Protein 5U69 (pdb70)

Foldseek 3Di:
DAFQDKDFDPVQFFWQDKEWALLDDPPDFTKMWIFFQQKIWIWGADPSRDTHTDDMDGDPDSRATWNEKDKFADPPPSQIWMWIFFAQQKIFIARVVVRDGPDIDHDPRGTWQYWDAFQPDRQWIWTWGQVQWIWIARNVQGDTLAIEAAPQGGPGGWAEKEAADRRQKMWTFWFSLKIFIAGQVPPSNVVSVVVSVVDDVVVDPDDRDHYYHHATFAMDNPPDDGTWHEWYDDHQWIWTDFLPQKTWIKHFDDDPDDSVVRGHPGDDMGTQAMDGDDAANDGQAYKDAAQVRQKIWTWHAQFKIKMWGCPDDTRHPIDIDIDHDPPGTGTFRYWYAHNVRQWIWTTGRSRMIIIDGD

Structure (mmCIF, N/CA/C/O backbone):
data_5U69
#
_entry.id   5U69
#
_cell.length_a   58.047
_cell.length_b   85.400
_cell.length_c   91.977
_cell.angle_alpha   90.00
_cell.angle_beta   90.00
_cell.angle_gamma   90.00
#
_symmetry.space_group_name_H-M   'P 21 21 21'
#
loop_
_entity.id
_entity.type
_entity.pdbx_description
1 polymer 'Polycomb protein EED'
2 non-polymer (3R,4S)-1-[(2-methoxyphenyl)methyl]-N,N-dimethyl-4-(1-methylindol-3-yl)pyrrolidin-3-amine
3 water water
#
loop_
_atom_site.group_PDB
_atom_site.id
_atom_site.type_symbol
_atom_site.label_atom_id
_atom_site.label_alt_id
_atom_site.label_comp_id
_atom_site.label_asym_id
_atom_site.label_entity_id
_atom_site.label_seq_id
_atom_site.pdbx_PDB_ins_code
_atom_site.Cartn_x
_atom_site.Cartn_y
_atom_site.Cartn_z
_atom_site.occupancy
_atom_site.B_iso_or_equiv
_atom_site.auth_seq_id
_atom_site.auth_comp_id
_atom_site.auth_asym_id
_atom_site.auth_atom_id
_atom_site.pdbx_PDB_model_num
ATOM 1 N N . PHE A 1 10 ? 12.070 -29.967 28.890 1.00 19.57 82 PHE A N 1
ATOM 2 C CA . PHE A 1 10 ? 11.254 -28.787 29.315 1.00 18.63 82 PHE A CA 1
ATOM 3 C C . PHE A 1 10 ? 11.208 -28.637 30.837 1.00 18.17 82 PHE A C 1
ATOM 4 O O . PHE A 1 10 ? 11.040 -29.621 31.555 1.00 20.27 82 PHE A O 1
ATOM 12 N N . LYS A 1 11 ? 11.332 -27.396 31.308 1.00 16.91 83 LYS A N 1
ATOM 13 C CA . LYS A 1 11 ? 11.193 -27.050 32.726 1.00 17.55 83 LYS A CA 1
ATOM 14 C C . LYS A 1 11 ? 10.212 -25.897 32.862 1.00 14.60 83 LYS A C 1
ATOM 15 O O . LYS A 1 11 ? 10.201 -24.982 32.030 1.00 15.11 83 LYS A O 1
ATOM 21 N N . CYS A 1 12 ? 9.399 -25.934 33.913 1.00 14.75 84 CYS A N 1
ATOM 22 C CA . CYS A 1 12 ? 8.420 -24.879 34.148 1.00 14.92 84 CYS A CA 1
ATOM 23 C C . CYS A 1 12 ? 9.144 -23.693 34.755 1.00 15.33 84 CYS A C 1
ATOM 24 O O . CYS A 1 12 ? 9.745 -23.818 35.826 1.00 17.22 84 CYS A O 1
ATOM 27 N N . VAL A 1 13 ? 9.128 -22.569 34.039 1.00 14.79 85 VAL A N 1
ATOM 28 C CA . VAL A 1 13 ? 9.843 -21.357 34.453 1.00 14.69 85 VAL A CA 1
ATOM 29 C C . VAL A 1 13 ? 8.954 -20.227 34.977 1.00 14.69 85 VAL A C 1
ATOM 30 O O . VAL A 1 13 ? 9.461 -19.319 35.633 1.00 17.37 85 VAL A O 1
ATOM 34 N N . ASN A 1 14 ? 7.653 -20.252 34.693 1.00 13.91 86 ASN A N 1
ATOM 35 C CA . ASN A 1 14 ? 6.746 -19.206 35.181 1.00 14.53 86 ASN A CA 1
ATOM 36 C C . ASN A 1 14 ? 5.292 -19.588 34.962 1.00 13.26 86 ASN A C 1
ATOM 37 O O . ASN A 1 14 ? 4.984 -20.500 34.180 1.00 13.99 86 ASN A O 1
ATOM 42 N N . SER A 1 15 ? 4.413 -18.881 35.661 1.00 14.13 87 SER A N 1
ATOM 43 C CA . SER A 1 15 ? 2.992 -18.956 35.438 1.00 15.03 87 SER A CA 1
ATOM 44 C C . SER A 1 15 ? 2.348 -17.638 35.819 1.00 13.46 87 SER A C 1
ATOM 45 O O . SER A 1 15 ? 2.934 -16.843 36.560 1.00 15.57 87 SER A O 1
ATOM 48 N N . LEU A 1 16 ? 1.134 -17.421 35.342 1.00 13.50 88 LEU A N 1
ATOM 49 C CA . LEU A 1 16 ? 0.321 -16.286 35.807 1.00 15.51 88 LEU A CA 1
ATOM 50 C C . LEU A 1 16 ? -1.146 -16.579 35.594 1.00 14.38 88 LEU A C 1
ATOM 51 O O . LEU A 1 16 ? -1.478 -17.605 35.020 1.00 15.75 88 LEU A O 1
ATOM 56 N N . LYS A 1 17 ? -2.014 -15.691 36.067 1.00 15.88 89 LYS A N 1
ATOM 57 C CA . LYS A 1 17 ? -3.452 -15.849 35.907 1.00 16.40 89 LYS A CA 1
ATOM 58 C C . LYS A 1 17 ? -4.056 -14.552 35.396 1.00 15.07 89 LYS A C 1
ATOM 59 O O . LYS A 1 17 ? -3.699 -13.472 35.881 1.00 19.09 89 LYS A O 1
ATOM 65 N N . GLU A 1 18 ? -4.972 -14.650 34.434 1.00 14.55 90 GLU A N 1
ATOM 66 C CA . GLU A 1 18 ? -5.694 -13.474 33.946 1.00 14.28 90 GLU A CA 1
ATOM 67 C C . GLU A 1 18 ? -6.844 -13.117 34.878 1.00 15.37 90 GLU A C 1
ATOM 68 O O . GLU A 1 18 ? -7.452 -13.986 35.500 1.00 17.67 90 GLU A O 1
ATOM 74 N N . ASP A 1 19 ? -7.128 -11.818 34.949 1.00 15.56 91 ASP A N 1
ATOM 75 C CA . ASP A 1 19 ? -8.018 -11.249 35.971 1.00 17.37 91 ASP A CA 1
ATOM 76 C C . ASP A 1 19 ? -9.499 -11.589 35.825 1.00 17.90 91 ASP A C 1
ATOM 77 O O . ASP A 1 19 ? -10.272 -11.383 36.767 1.00 21.80 91 ASP A O 1
ATOM 82 N N . HIS A 1 20 ? -9.903 -12.075 34.653 1.00 17.49 92 HIS A N 1
ATOM 83 C CA . HIS A 1 20 ? -11.309 -12.459 34.418 1.00 14.56 92 HIS A CA 1
ATOM 84 C C . HIS A 1 20 ? -11.706 -13.782 35.091 1.00 17.51 92 HIS A C 1
ATOM 85 O O . HIS A 1 20 ? -12.896 -14.027 35.288 1.00 20.23 92 HIS A O 1
ATOM 92 N N . ASN A 1 21 ? -10.724 -14.633 35.415 1.00 18.10 93 ASN A N 1
ATOM 93 C CA . ASN A 1 21 ? -10.958 -15.931 36.073 1.00 18.95 93 ASN A CA 1
ATOM 94 C C . ASN A 1 21 ? -11.877 -16.892 35.300 1.00 18.49 93 ASN A C 1
ATOM 95 O O . ASN A 1 21 ? -12.438 -17.817 35.881 1.00 22.01 93 ASN A O 1
ATOM 100 N N . GLN A 1 22 ? -11.990 -16.686 33.986 1.00 17.36 94 GLN A N 1
ATOM 101 C CA . GLN A 1 22 ? -12.771 -17.546 33.088 1.00 17.20 94 GLN A CA 1
ATOM 102 C C . GLN A 1 22 ? -11.823 -18.437 32.289 1.00 15.09 94 GLN A C 1
ATOM 103 O O . GLN A 1 22 ? -10.635 -18.162 32.205 1.00 15.04 94 GLN A O 1
ATOM 109 N N . PRO A 1 23 ? -12.351 -19.510 31.677 1.00 14.80 95 PRO A N 1
ATOM 110 C CA . PRO A 1 23 ? -11.453 -20.369 30.910 1.00 13.92 95 PRO A CA 1
ATOM 111 C C . PRO A 1 23 ? -10.725 -19.650 29.784 1.00 13.02 95 PRO A C 1
ATOM 112 O O . PRO A 1 23 ? -11.304 -18.800 29.098 1.00 13.59 95 PRO A O 1
ATOM 116 N N . LEU A 1 24 ? -9.446 -19.961 29.639 1.00 12.06 96 LEU A N 1
ATOM 117 C CA . LEU A 1 24 ? -8.711 -19.613 28.429 1.00 11.79 96 LEU A CA 1
ATOM 118 C C . LEU A 1 24 ? -8.872 -20.763 27.454 1.00 12.48 96 LEU A C 1
ATOM 119 O O . LEU A 1 24 ? -8.472 -21.900 27.736 1.00 15.36 96 LEU A O 1
ATOM 124 N N . PHE A 1 25 ? -9.524 -20.469 26.334 1.00 11.90 97 PHE A N 1
ATOM 125 C CA . PHE A 1 25 ? -9.804 -21.482 25.327 1.00 12.81 97 PHE A CA 1
ATOM 126 C C . PHE A 1 25 ? -8.703 -21.665 24.316 1.00 12.27 97 PHE A C 1
ATOM 127 O O . PHE A 1 25 ? -8.626 -22.720 23.693 1.00 13.95 97 PHE A O 1
ATOM 135 N N . GLY A 1 26 ? -7.889 -20.631 24.117 1.00 11.44 98 GLY A N 1
ATOM 136 C CA . GLY A 1 26 ? -6.889 -20.679 23.073 1.00 11.70 98 GLY A CA 1
ATOM 137 C C . GLY A 1 26 ? -5.614 -19.948 23.395 1.00 10.28 98 GLY A C 1
ATOM 138 O O . GLY A 1 26 ? -5.625 -18.971 24.160 1.00 10.98 98 GLY A O 1
ATOM 139 N N . VAL A 1 27 ? -4.516 -20.414 22.794 1.00 9.63 99 VAL A N 1
ATOM 140 C CA . VAL A 1 27 ? -3.224 -19.747 22.868 1.00 9.42 99 VAL A CA 1
ATOM 141 C C . VAL A 1 27 ? -2.502 -20.001 21.559 1.00 9.62 99 VAL A C 1
ATOM 142 O O . VAL A 1 27 ? -2.561 -21.110 21.031 1.00 9.64 99 VAL A O 1
ATOM 146 N N . GLN A 1 28 ? -1.846 -18.970 21.030 1.00 9.32 100 GLN A N 1
ATOM 147 C CA . GLN A 1 28 ? -1.071 -19.112 19.805 1.00 9.04 100 GLN A CA 1
ATOM 148 C C . GLN A 1 28 ? 0.140 -18.199 19.859 1.00 8.75 100 GLN A C 1
ATOM 149 O O . GLN A 1 28 ? -0.003 -16.975 19.952 1.00 9.71 100 GLN A O 1
ATOM 155 N N . PHE A 1 29 ? 1.331 -18.773 19.735 1.00 9.47 101 PHE A N 1
ATOM 156 C CA . PHE A 1 29 ? 2.519 -17.969 19.397 1.00 9.75 101 PHE A CA 1
ATOM 157 C C . PHE A 1 29 ? 2.368 -17.375 18.004 1.00 10.03 101 PHE A C 1
ATOM 158 O O . PHE A 1 29 ? 1.790 -17.991 17.108 1.00 10.25 101 PHE A O 1
ATOM 166 N N . ASN A 1 30 ? 2.917 -16.175 17.825 1.00 10.26 102 ASN A N 1
ATOM 167 C CA . ASN A 1 30 ? 3.032 -15.557 16.508 1.00 10.29 102 ASN A CA 1
ATOM 168 C C . ASN A 1 30 ? 4.257 -16.123 15.796 1.00 10.58 102 ASN A C 1
ATOM 169 O O . ASN A 1 30 ? 5.377 -15.676 16.036 1.00 11.78 102 ASN A O 1
ATOM 174 N N . TRP A 1 31 ? 4.055 -17.087 14.902 1.00 11.61 103 TRP A N 1
ATOM 175 C CA . TRP A 1 31 ? 5.163 -17.651 14.125 1.00 12.05 103 TRP A CA 1
ATOM 176 C C . TRP A 1 31 ? 5.622 -16.721 12.995 1.00 14.18 103 TRP A C 1
ATOM 177 O O . TRP A 1 31 ? 6.545 -17.060 12.271 1.00 17.91 103 TRP A O 1
ATOM 188 N N . HIS A 1 32 ? 4.971 -15.567 12.852 1.00 13.72 104 HIS A N 1
ATOM 189 C CA . HIS A 1 32 ? 5.406 -14.516 11.939 1.00 15.63 104 HIS A CA 1
ATOM 190 C C . HIS A 1 32 ? 6.136 -13.368 12.639 1.00 16.92 104 HIS A C 1
ATOM 191 O O . HIS A 1 32 ? 6.338 -12.319 12.014 1.00 20.03 104 HIS A O 1
ATOM 198 N N . SER A 1 33 ? 6.551 -13.550 13.907 1.00 16.65 105 SER A N 1
ATOM 199 C CA . SER A 1 33 ? 7.305 -12.499 14.618 1.00 17.62 105 SER A CA 1
ATOM 200 C C . SER A 1 33 ? 8.649 -12.290 13.929 1.00 19.12 105 SER A C 1
ATOM 201 O O . SER A 1 33 ? 9.216 -13.211 13.353 1.00 21.71 105 SER A O 1
ATOM 204 N N . LYS A 1 34 ? 9.131 -11.060 13.969 1.00 20.66 106 LYS A N 1
ATOM 205 C CA . LYS A 1 34 ? 10.258 -10.646 13.128 1.00 23.69 106 LYS A CA 1
ATOM 206 C C . LYS A 1 34 ? 11.594 -10.947 13.799 1.00 20.87 106 LYS A C 1
ATOM 207 O O . LYS A 1 34 ? 11.672 -11.034 15.025 1.00 20.99 106 LYS A O 1
ATOM 213 N N . GLU A 1 35 ? 12.648 -11.094 12.992 1.00 21.38 107 GLU A N 1
ATOM 214 C CA . GLU A 1 35 ? 13.991 -11.364 13.526 1.00 23.88 107 GLU A CA 1
ATOM 215 C C . GLU A 1 35 ? 14.431 -10.238 14.456 1.00 23.14 107 GLU A C 1
ATOM 216 O O . GLU A 1 35 ? 14.254 -9.061 14.134 1.00 25.44 107 GLU A O 1
ATOM 222 N N . GLY A 1 36 ? 14.982 -10.614 15.609 1.00 23.49 108 GLY A N 1
ATOM 223 C CA . GLY A 1 36 ? 15.426 -9.654 16.620 1.00 25.59 108 GLY A CA 1
ATOM 224 C C . GLY A 1 36 ? 14.354 -9.156 17.580 1.00 24.47 108 GLY A C 1
ATOM 225 O O . GLY A 1 36 ? 14.673 -8.445 18.535 1.00 29.11 108 GLY A O 1
ATOM 226 N N . ASP A 1 37 ? 13.086 -9.499 17.333 1.00 22.58 109 ASP A N 1
ATOM 227 C CA . ASP A 1 37 ? 12.000 -9.142 18.242 1.00 20.79 109 ASP A CA 1
ATOM 228 C C . ASP A 1 37 ? 11.723 -10.311 19.185 1.00 18.63 109 ASP A C 1
ATOM 229 O O . ASP A 1 37 ? 11.920 -11.475 18.806 1.00 19.66 109 ASP A O 1
ATOM 234 N N . PRO A 1 38 ? 11.249 -10.020 20.412 1.00 19.01 110 PRO A N 1
ATOM 235 C CA . PRO A 1 38 ? 10.912 -11.110 21.317 1.00 17.98 110 PRO A CA 1
ATOM 236 C C . PRO A 1 38 ? 9.770 -11.963 20.781 1.00 16.08 110 PRO A C 1
ATOM 237 O O . PRO A 1 38 ? 8.979 -11.526 19.939 1.00 17.55 110 PRO A O 1
ATOM 241 N N . LEU A 1 39 ? 9.702 -13.177 21.296 1.00 14.37 111 LEU A N 1
ATOM 242 C CA . LEU A 1 39 ? 8.613 -14.084 20.984 1.00 14.22 111 LEU A CA 1
ATOM 243 C C . LEU A 1 39 ? 7.341 -13.580 21.666 1.00 13.87 111 LEU A C 1
ATOM 244 O O . LEU A 1 39 ? 7.386 -13.124 22.809 1.00 14.97 111 LEU A O 1
ATOM 249 N N . VAL A 1 40 ? 6.224 -13.637 20.943 1.00 13.06 112 VAL A N 1
ATOM 250 C CA . VAL A 1 40 ? 4.943 -13.119 21.412 1.00 11.79 112 VAL A CA 1
ATOM 251 C C . VAL A 1 40 ? 3.894 -14.194 21.232 1.00 10.54 112 VAL A C 1
ATOM 252 O O . VAL A 1 40 ? 3.896 -14.894 20.216 1.00 11.30 112 VAL A O 1
ATOM 256 N N . PHE A 1 41 ? 3.002 -14.310 22.217 1.00 10.03 113 PHE A N 1
ATOM 257 C CA . PHE A 1 41 ? 1.834 -15.175 22.079 1.00 9.78 113 PHE A CA 1
ATOM 258 C C . PHE A 1 41 ? 0.562 -14.435 22.474 1.00 9.57 113 PHE A C 1
ATOM 259 O O . PHE A 1 41 ? 0.607 -13.468 23.251 1.00 10.70 113 PHE A O 1
ATOM 267 N N . ALA A 1 42 ? -0.553 -14.902 21.914 1.00 9.23 114 ALA A N 1
ATOM 268 C CA . ALA A 1 42 ? -1.884 -14.410 22.235 1.00 9.85 114 ALA A CA 1
ATOM 269 C C . ALA A 1 42 ? -2.633 -15.466 23.017 1.00 9.90 114 ALA A C 1
ATOM 270 O O . ALA A 1 42 ? -2.499 -16.667 22.752 1.00 11.09 114 ALA A O 1
ATOM 272 N N . THR A 1 43 ? -3.471 -15.007 23.946 1.00 10.26 115 THR A N 1
ATOM 273 C CA . THR A 1 43 ? -4.452 -15.866 24.624 1.00 11.47 115 THR A CA 1
ATOM 274 C C . THR A 1 43 ? -5.848 -15.323 24.359 1.00 10.55 115 THR A C 1
ATOM 275 O O . THR A 1 43 ? -5.998 -14.105 24.229 1.00 11.69 115 THR A O 1
ATOM 279 N N . VAL A 1 44 ? -6.850 -16.204 24.324 1.00 10.10 116 VAL A N 1
ATOM 280 C CA . VAL A 1 44 ? -8.259 -15.811 24.209 1.00 11.01 116 VAL A CA 1
ATOM 281 C C . VAL A 1 44 ? -9.084 -16.504 25.284 1.00 11.74 116 VAL A C 1
ATOM 282 O O . VAL A 1 44 ? -8.950 -17.710 25.536 1.00 11.90 116 VAL A O 1
ATOM 286 N N . GLY A 1 45 ? -9.940 -15.719 25.921 1.00 12.61 117 GLY A N 1
ATOM 287 C CA . GLY A 1 45 ? -10.868 -16.234 26.920 1.00 13.63 117 GLY A CA 1
ATOM 288 C C . GLY A 1 45 ? -11.725 -15.084 27.393 1.00 13.20 117 GLY A C 1
ATOM 289 O O . GLY A 1 45 ? -11.408 -13.927 27.125 1.00 13.64 117 GLY A O 1
ATOM 290 N N . SER A 1 46 ? -12.833 -15.384 28.063 1.00 14.01 118 SER A N 1
ATOM 291 C CA . SER A 1 46 ? -13.827 -14.354 28.354 1.00 13.86 118 SER A CA 1
ATOM 292 C C . SER A 1 46 ? -14.107 -13.588 27.043 1.00 12.19 118 SER A C 1
ATOM 293 O O . SER A 1 46 ? -14.122 -14.194 25.960 1.00 13.56 118 SER A O 1
ATOM 296 N N . ASN A 1 47 ? -14.270 -12.268 27.121 1.00 12.56 119 ASN A N 1
ATOM 297 C CA . ASN A 1 47 ? -14.467 -11.424 25.944 1.00 12.00 119 ASN A CA 1
ATOM 298 C C . ASN A 1 47 ? -13.198 -10.696 25.534 1.00 11.50 119 ASN A C 1
ATOM 299 O O . ASN A 1 47 ? -13.268 -9.570 25.047 1.00 13.04 119 ASN A O 1
ATOM 304 N N . ARG A 1 48 ? -12.036 -11.332 25.697 1.00 12.11 120 ARG A N 1
ATOM 305 C CA . ARG A 1 48 ? -10.792 -10.654 25.371 1.00 12.78 120 ARG A CA 1
ATOM 306 C C . ARG A 1 48 ? -9.756 -11.499 24.696 1.00 11.13 120 ARG A C 1
ATOM 307 O O . ARG A 1 48 ? -9.806 -12.729 24.698 1.00 11.77 120 ARG A O 1
ATOM 315 N N . VAL A 1 49 ? -8.816 -10.788 24.102 1.00 11.17 121 VAL A N 1
ATOM 316 C CA . VAL A 1 49 ? -7.589 -11.373 23.596 1.00 11.67 121 VAL A CA 1
ATOM 317 C C . VAL A 1 49 ? -6.451 -10.551 24.197 1.00 10.48 121 VAL A C 1
ATOM 318 O O . VAL A 1 49 ? -6.552 -9.325 24.279 1.00 11.83 121 VAL A O 1
ATOM 322 N N . THR A 1 50 ? -5.385 -11.222 24.618 1.00 9.83 122 THR A N 1
ATOM 323 C CA . THR A 1 50 ? -4.268 -10.569 25.299 1.00 9.88 122 THR A CA 1
ATOM 324 C C . THR A 1 50 ? -2.969 -11.023 24.666 1.00 9.51 122 THR A C 1
ATOM 325 O O . THR A 1 50 ? -2.828 -12.214 24.373 1.00 10.32 122 THR A O 1
ATOM 329 N N . LEU A 1 51 ? -2.027 -10.098 24.491 1.00 9.77 123 LEU A N 1
ATOM 330 C CA . LEU A 1 51 ? -0.677 -10.437 24.019 1.00 9.96 123 LEU A CA 1
ATOM 331 C C . LEU A 1 51 ? 0.338 -10.334 25.140 1.00 9.72 123 LEU A C 1
ATOM 332 O O . LEU A 1 51 ? 0.267 -9.423 25.988 1.00 10.66 123 LEU A O 1
ATOM 337 N N . TYR A 1 52 ? 1.293 -11.260 25.097 1.00 10.16 124 TYR A N 1
ATOM 338 C CA . TYR A 1 52 ? 2.414 -11.326 26.029 1.00 10.70 124 TYR A CA 1
ATOM 339 C C . TYR A 1 52 ? 3.706 -11.538 25.263 1.00 10.46 124 TYR A C 1
ATOM 340 O O . TYR A 1 52 ? 3.704 -12.201 24.222 1.00 12.12 124 TYR A O 1
ATOM 349 N N . GLU A 1 53 ? 4.808 -11.026 25.809 1.00 11.61 125 GLU A N 1
ATOM 350 C CA . GLU A 1 53 ? 6.147 -11.288 25.293 1.00 12.82 125 GLU A CA 1
ATOM 351 C C . GLU A 1 53 ? 6.902 -12.178 26.239 1.00 14.01 125 GLU A C 1
ATOM 352 O O . GLU A 1 53 ? 6.866 -11.956 27.444 1.00 16.25 125 GLU A O 1
ATOM 358 N N . CYS A 1 54 ? 7.653 -13.124 25.682 1.00 13.38 126 CYS A N 1
ATOM 359 C CA . CYS A 1 54 ? 8.520 -13.987 26.473 1.00 14.11 126 CYS A CA 1
ATOM 360 C C . CYS A 1 54 ? 9.908 -13.369 26.584 1.00 15.08 126 CYS A C 1
ATOM 361 O O . CYS A 1 54 ? 10.529 -13.016 25.581 1.00 17.13 126 CYS A O 1
ATOM 364 N N . HIS A 1 55 ? 10.379 -13.248 27.817 1.00 13.85 127 HIS A N 1
ATOM 365 C CA . HIS A 1 55 ? 11.698 -12.709 28.112 1.00 14.09 127 HIS A CA 1
ATOM 366 C C . HIS A 1 55 ? 12.503 -13.662 28.977 1.00 15.64 127 HIS A C 1
ATOM 367 O O . HIS A 1 55 ? 12.017 -14.717 29.391 1.00 15.78 127 HIS A O 1
ATOM 374 N N . SER A 1 56 ? 13.756 -13.292 29.223 1.00 17.16 128 SER A N 1
ATOM 375 C CA . SER A 1 56 ? 14.660 -14.121 30.001 1.00 18.38 128 SER A CA 1
ATOM 376 C C . SER A 1 56 ? 14.203 -14.282 31.454 1.00 18.39 128 SER A C 1
ATOM 377 O O . SER A 1 56 ? 13.344 -13.551 31.941 1.00 18.67 128 SER A O 1
ATOM 380 N N . GLN A 1 57 ? 14.779 -15.269 32.134 1.00 19.97 129 GLN A N 1
ATOM 381 C CA . GLN A 1 57 ? 14.412 -15.612 33.516 1.00 18.79 129 GLN A CA 1
ATOM 382 C C . GLN A 1 57 ? 12.924 -15.942 33.650 1.00 19.31 129 GLN A C 1
ATOM 383 O O . GLN A 1 57 ? 12.304 -15.687 34.684 1.00 20.66 129 GLN A O 1
ATOM 389 N N . GLY A 1 58 ? 12.358 -16.524 32.592 1.00 17.36 130 GLY A N 1
ATOM 390 C CA . GLY A 1 58 ? 10.959 -16.915 32.582 1.00 16.60 130 GLY A CA 1
ATOM 391 C C . GLY A 1 58 ? 9.931 -15.798 32.506 1.00 15.71 130 GLY A C 1
ATOM 392 O O . GLY A 1 58 ? 8.744 -16.069 32.585 1.00 16.61 130 GLY A O 1
ATOM 393 N N . GLU A 1 59 ? 10.360 -14.548 32.336 1.00 14.88 131 GLU A N 1
ATOM 394 C CA . GLU A 1 59 ? 9.423 -13.431 32.390 1.00 14.72 131 GLU A CA 1
ATOM 395 C C . GLU A 1 59 ? 8.381 -13.529 31.271 1.00 14.41 131 GLU A C 1
ATOM 396 O O . GLU A 1 59 ? 8.733 -13.756 30.113 1.00 14.79 131 GLU A O 1
ATOM 402 N N . ILE A 1 60 ? 7.114 -13.350 31.646 1.00 14.12 132 ILE A N 1
ATOM 403 C CA . ILE A 1 60 ? 5.994 -13.263 30.709 1.00 13.98 132 ILE A CA 1
ATOM 404 C C . ILE A 1 60 ? 5.494 -11.821 30.830 1.00 14.79 132 ILE A C 1
ATOM 405 O O . ILE A 1 60 ? 4.803 -11.478 31.792 1.00 17.48 132 ILE A O 1
ATOM 410 N N . ARG A 1 61 ? 5.860 -10.976 29.863 1.00 12.79 133 ARG A N 1
ATOM 411 C CA . ARG A 1 61 ? 5.577 -9.541 29.946 1.00 12.52 133 ARG A CA 1
ATOM 412 C C . ARG A 1 61 ? 4.231 -9.210 29.299 1.00 11.36 133 ARG A C 1
ATOM 413 O O . ARG A 1 61 ? 4.037 -9.446 28.102 1.00 12.10 133 ARG A O 1
ATOM 421 N N . LEU A 1 62 ? 3.302 -8.683 30.101 1.00 10.99 134 LEU A N 1
ATOM 422 C CA . LEU A 1 62 ? 1.979 -8.288 29.632 1.00 10.71 134 LEU A CA 1
ATOM 423 C C . LEU A 1 62 ? 2.049 -7.044 28.759 1.00 11.23 134 LEU A C 1
ATOM 424 O O . LEU A 1 62 ? 2.647 -6.041 29.171 1.00 12.37 134 LEU A O 1
ATOM 429 N N . LEU A 1 63 ? 1.408 -7.094 27.588 1.00 10.57 135 LEU A N 1
ATOM 430 C CA . LEU A 1 63 ? 1.377 -5.960 26.667 1.00 10.46 135 LEU A CA 1
ATOM 431 C C . LEU A 1 63 ? 0.023 -5.265 26.751 1.00 10.60 135 LEU A C 1
ATOM 432 O O . LEU A 1 63 ? -0.150 -4.354 27.566 1.00 11.30 135 LEU A O 1
ATOM 437 N N . GLN A 1 64 ? -0.949 -5.711 25.959 1.00 10.94 136 GLN A N 1
ATOM 438 C CA . GLN A 1 64 ? -2.224 -5.010 25.825 1.00 10.16 136 GLN A CA 1
ATOM 439 C C . GLN A 1 64 ? -3.251 -6.005 25.318 1.00 9.88 136 GLN A C 1
ATOM 440 O O . GLN A 1 64 ? -2.916 -6.933 24.583 1.00 11.45 136 GLN A O 1
ATOM 446 N N . SER A 1 65 ? -4.499 -5.800 25.716 1.00 9.65 137 SER A N 1
ATOM 447 C CA . SER A 1 65 ? -5.639 -6.597 25.298 1.00 10.59 137 SER A CA 1
ATOM 448 C C . SER A 1 65 ? -6.558 -5.841 24.362 1.00 10.44 137 SER A C 1
ATOM 449 O O . SER A 1 65 ? -6.552 -4.600 24.318 1.00 11.49 137 SER A O 1
ATOM 452 N N . TYR A 1 66 ? -7.343 -6.614 23.616 1.00 10.87 138 TYR A N 1
ATOM 453 C CA . TYR A 1 66 ? -8.578 -6.161 22.985 1.00 10.91 138 TYR A CA 1
ATOM 454 C C . TYR A 1 66 ? -9.714 -6.761 23.786 1.00 11.28 138 TYR A C 1
ATOM 455 O O . TYR A 1 66 ? -9.739 -7.973 23.995 1.00 12.12 138 TYR A O 1
ATOM 464 N N . VAL A 1 67 ? -10.652 -5.921 24.219 1.00 11.90 139 VAL A N 1
ATOM 465 C CA . VAL A 1 67 ? -11.827 -6.359 24.971 1.00 12.63 139 VAL A CA 1
ATOM 466 C C . VAL A 1 67 ? -13.059 -6.018 24.147 1.00 13.08 139 VAL A C 1
ATOM 467 O O . VAL A 1 67 ? -13.250 -4.866 23.752 1.00 15.79 139 VAL A O 1
ATOM 471 N N . ASP A 1 68 ? -13.890 -7.022 23.890 1.00 13.27 140 ASP A N 1
ATOM 472 C CA . ASP A 1 68 ? -15.071 -6.826 23.073 1.00 15.38 140 ASP A CA 1
ATOM 473 C C . ASP A 1 68 ? -16.033 -5.879 23.752 1.00 16.70 140 ASP A C 1
ATOM 474 O O . ASP A 1 68 ? -16.180 -5.893 24.976 1.00 17.63 140 ASP A O 1
ATOM 479 N N . ALA A 1 69 ? -16.698 -5.075 22.932 1.00 17.57 141 ALA A N 1
ATOM 480 C CA . ALA A 1 69 ? -17.751 -4.171 23.405 1.00 19.27 141 ALA A CA 1
ATOM 481 C C . ALA A 1 69 ? -18.921 -4.898 24.087 1.00 19.10 141 ALA A C 1
ATOM 482 O O . ALA A 1 69 ? -19.578 -4.345 24.974 1.00 22.56 141 ALA A O 1
ATOM 484 N N . ASP A 1 70 ? -19.181 -6.127 23.652 1.00 17.84 142 ASP A N 1
ATOM 485 C CA . ASP A 1 70 ? -20.212 -6.971 24.244 1.00 14.26 142 ASP A CA 1
ATOM 486 C C . ASP A 1 70 ? -19.606 -7.779 25.388 1.00 18.30 142 ASP A C 1
ATOM 487 O O . ASP A 1 70 ? -18.734 -8.627 25.171 1.00 18.82 142 ASP A O 1
ATOM 492 N N . ALA A 1 71 ? -20.075 -7.527 26.607 1.00 20.31 143 ALA A N 1
ATOM 493 C CA . ALA A 1 71 ? -19.633 -8.290 27.779 1.00 23.17 143 ALA A CA 1
ATOM 494 C C . ALA A 1 71 ? -19.940 -9.793 27.674 1.00 23.47 143 ALA A C 1
ATOM 495 O O . ALA A 1 71 ? -19.276 -10.596 28.325 1.00 25.92 143 ALA A O 1
ATOM 497 N N . ASP A 1 72 ? -20.930 -10.154 26.854 1.00 22.66 144 ASP A N 1
ATOM 498 C CA . ASP A 1 72 ? -21.327 -11.553 26.641 1.00 24.10 144 ASP A CA 1
ATOM 499 C C . ASP A 1 72 ? -20.636 -12.257 25.459 1.00 21.73 144 ASP A C 1
ATOM 500 O O . ASP A 1 72 ? -20.913 -13.426 25.209 1.00 22.72 144 ASP A O 1
ATOM 505 N N . GLU A 1 73 ? -19.738 -11.576 24.745 1.00 18.11 145 GLU A N 1
ATOM 506 C CA . GLU A 1 73 ? -18.874 -12.264 23.778 1.00 15.45 145 GLU A CA 1
ATOM 507 C C . GLU A 1 73 ? -17.979 -13.242 24.533 1.00 15.11 145 GLU A C 1
ATOM 508 O O . GLU A 1 73 ? -17.579 -12.979 25.665 1.00 15.52 145 GLU A O 1
ATOM 514 N N . ASN A 1 74 ? -17.694 -14.376 23.904 1.00 13.54 146 ASN A N 1
ATOM 515 C CA . ASN A 1 74 ? -16.749 -15.354 24.437 1.00 13.99 146 ASN A CA 1
ATOM 516 C C . ASN A 1 74 ? -15.868 -15.717 23.253 1.00 12.68 146 ASN A C 1
ATOM 517 O O . ASN A 1 74 ? -16.339 -16.406 22.349 1.00 13.83 146 ASN A O 1
ATOM 522 N N . PHE A 1 75 ? -14.611 -15.260 23.237 1.00 11.85 147 PHE A N 1
ATOM 523 C CA . PHE A 1 75 ? -13.69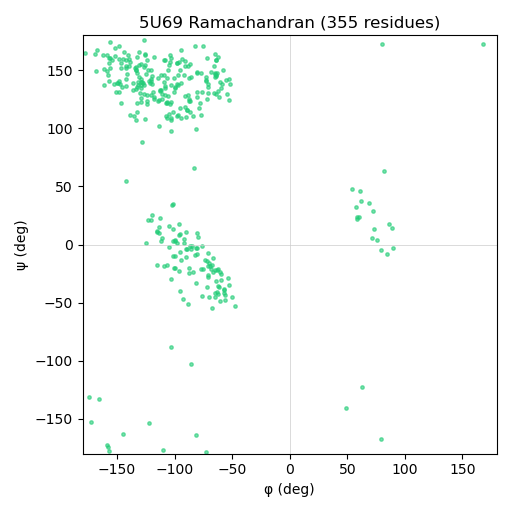5 -15.633 22.154 1.00 11.87 147 PHE A CA 1
ATOM 524 C C . PHE A 1 75 ? -13.235 -17.065 22.394 1.00 12.04 147 PHE A C 1
ATOM 525 O O . PHE A 1 75 ? -12.850 -17.429 23.505 1.00 14.63 147 PHE A O 1
ATOM 533 N N . TYR A 1 76 ? -13.312 -17.876 21.341 1.00 10.54 148 TYR A N 1
ATOM 534 C CA . TYR A 1 76 ? -12.992 -19.298 21.391 1.00 11.02 148 TYR A CA 1
ATOM 535 C C . TYR A 1 76 ? -11.703 -19.663 20.668 1.00 10.88 148 TYR A C 1
ATOM 536 O O . TYR A 1 76 ? -11.176 -20.764 20.881 1.00 11.80 148 TYR A O 1
ATOM 545 N N . THR A 1 77 ? -11.232 -18.790 19.787 1.00 10.26 149 THR A N 1
ATOM 546 C CA . THR A 1 77 ? -10.164 -19.153 18.873 1.00 9.95 149 THR A CA 1
ATOM 547 C C . THR A 1 77 ? -9.435 -17.905 18.416 1.00 9.85 149 THR A C 1
ATOM 548 O O . THR A 1 77 ? -10.001 -16.810 18.364 1.00 10.50 149 THR A O 1
ATOM 552 N N . CYS A 1 78 ? -8.167 -18.082 18.082 1.00 10.23 150 CYS A N 1
ATOM 553 C CA . CYS A 1 78 ? -7.413 -17.033 17.426 1.00 10.81 150 CYS A CA 1
ATOM 554 C C . CYS A 1 78 ? -6.378 -17.657 16.499 1.00 10.04 150 CYS A C 1
ATOM 555 O O . CYS A 1 78 ? -6.061 -18.838 16.632 1.00 10.60 150 CYS A O 1
ATOM 558 N N . ALA A 1 79 ? -5.909 -16.871 15.540 1.00 10.03 151 ALA A N 1
ATOM 559 C CA . ALA A 1 79 ? -4.937 -17.331 14.558 1.00 9.92 151 ALA A CA 1
ATOM 560 C C . ALA A 1 79 ? -4.191 -16.134 13.994 1.00 9.17 151 ALA A C 1
ATOM 561 O O . ALA A 1 79 ? -4.783 -15.097 13.723 1.00 11.01 151 ALA A O 1
ATOM 563 N N . TRP A 1 80 ? -2.896 -16.294 13.780 1.00 8.93 152 TRP A N 1
ATOM 564 C CA . TRP A 1 80 ? -2.042 -15.226 13.259 1.00 9.16 152 TRP A CA 1
ATOM 565 C C . TRP A 1 80 ? -1.846 -15.328 11.765 1.00 8.72 152 TRP A C 1
ATOM 566 O O . TRP A 1 80 ? -1.788 -16.425 11.183 1.00 10.02 152 TRP A O 1
ATOM 577 N N . THR A 1 81 ? -1.740 -14.154 11.143 1.00 8.77 153 THR A N 1
ATOM 578 C CA . THR A 1 81 ? -1.304 -14.043 9.759 1.00 9.08 153 THR A CA 1
ATOM 579 C C . THR A 1 81 ? -0.479 -12.770 9.633 1.00 9.33 153 THR A C 1
ATOM 580 O O . THR A 1 81 ? -0.012 -12.236 10.639 1.00 10.03 153 THR A O 1
ATOM 584 N N . TYR A 1 82 ? -0.284 -12.307 8.413 1.00 10.07 154 TYR A N 1
ATOM 585 C CA . TYR A 1 82 ? 0.353 -11.018 8.168 1.00 10.62 154 TYR A CA 1
ATOM 586 C C . TYR A 1 82 ? -0.328 -10.348 6.985 1.00 10.83 154 TYR A C 1
ATOM 587 O O . TYR A 1 82 ? -1.000 -10.995 6.177 1.00 10.93 154 TYR A O 1
ATOM 596 N N . ASP A 1 83 ? -0.177 -9.035 6.919 1.00 11.07 155 ASP A N 1
ATOM 597 C CA . ASP A 1 83 ? -0.683 -8.264 5.790 1.00 11.25 155 ASP A CA 1
ATOM 598 C C . ASP A 1 83 ? 0.209 -8.560 4.583 1.00 10.97 155 ASP A C 1
ATOM 599 O O . ASP A 1 83 ? 1.429 -8.428 4.666 1.00 11.40 155 ASP A O 1
ATOM 604 N N . SER A 1 84 ? -0.403 -8.989 3.478 1.00 11.44 156 SER A N 1
ATOM 605 C CA . SER A 1 84 ? 0.351 -9.444 2.307 1.00 11.91 156 SER A CA 1
ATOM 606 C C . SER A 1 84 ? 1.088 -8.316 1.592 1.00 11.79 156 SER A C 1
ATOM 607 O O . SER A 1 84 ? 1.994 -8.591 0.832 1.00 12.13 156 SER A O 1
ATOM 610 N N . ASN A 1 85 ? 0.704 -7.061 1.833 1.00 12.02 157 ASN A N 1
ATOM 611 C CA . ASN A 1 85 ? 1.387 -5.918 1.220 1.00 12.55 157 ASN A CA 1
ATOM 612 C C . ASN A 1 85 ? 2.452 -5.315 2.133 1.00 12.47 157 ASN A C 1
ATOM 613 O O . ASN A 1 85 ? 3.518 -4.934 1.654 1.00 15.36 157 ASN A O 1
ATOM 618 N N . THR A 1 86 ? 2.170 -5.209 3.432 1.00 13.57 158 THR A N 1
ATOM 619 C CA . THR A 1 86 ? 3.074 -4.512 4.358 1.00 14.04 158 THR A CA 1
ATOM 620 C C . THR A 1 86 ? 3.988 -5.424 5.169 1.00 14.91 158 THR A C 1
ATOM 621 O O . THR A 1 86 ? 4.993 -4.953 5.696 1.00 16.06 158 THR A O 1
ATOM 625 N N . SER A 1 87 ? 3.618 -6.704 5.281 1.00 13.49 159 SER A N 1
ATOM 626 C CA . SER A 1 87 ? 4.285 -7.720 6.108 1.00 14.41 159 SER A CA 1
ATOM 627 C C . SER A 1 87 ? 3.951 -7.677 7.590 1.00 13.63 159 SER A C 1
ATOM 628 O O . SER A 1 87 ? 4.410 -8.540 8.346 1.00 14.78 159 SER A O 1
ATOM 631 N N . HIS A 1 88 ? 3.178 -6.691 8.036 1.00 13.35 160 HIS A N 1
ATOM 632 C CA . HIS A 1 88 ? 2.927 -6.580 9.459 1.00 14.15 160 HIS A CA 1
ATOM 633 C C . HIS A 1 88 ? 2.003 -7.701 9.936 1.00 12.94 160 HIS A C 1
ATOM 634 O O . HIS A 1 88 ? 1.006 -7.991 9.284 1.00 12.20 160 HIS A O 1
ATOM 641 N N . PRO A 1 89 ? 2.331 -8.339 11.075 1.00 13.29 161 PRO A N 1
ATOM 642 C CA . PRO A 1 89 ? 1.432 -9.357 11.606 1.00 12.90 161 PRO A CA 1
ATOM 643 C C . PRO A 1 89 ? 0.015 -8.855 11.900 1.00 11.55 161 PRO A C 1
ATOM 644 O O . PRO A 1 89 ? -0.192 -7.688 12.218 1.00 12.60 161 PRO A O 1
ATOM 648 N N . LEU A 1 90 ? -0.937 -9.774 11.782 1.00 10.59 162 LEU A N 1
ATOM 649 C CA . LEU A 1 90 ? -2.348 -9.557 12.061 1.00 10.69 162 LEU A CA 1
ATOM 650 C C . LEU A 1 90 ? -2.826 -10.723 12.914 1.00 10.10 162 LEU A C 1
ATOM 651 O O . LEU A 1 90 ? -2.328 -11.830 12.784 1.00 10.79 162 LEU A O 1
ATOM 656 N N . LEU A 1 91 ? -3.823 -10.466 13.760 1.00 10.06 163 LEU A N 1
ATOM 657 C CA . LEU A 1 91 ? -4.394 -11.492 14.627 1.00 10.70 163 LEU A CA 1
ATOM 658 C C . LEU A 1 91 ? -5.888 -11.580 14.390 1.00 10.27 163 LEU A C 1
ATOM 659 O O . LEU A 1 91 ? -6.605 -10.590 14.544 1.00 12.21 163 LEU A O 1
ATOM 664 N N . ALA A 1 92 ? -6.359 -12.756 13.992 1.00 10.25 164 ALA A N 1
ATOM 665 C CA . ALA A 1 92 ? -7.793 -12.991 13.848 1.00 9.96 164 ALA A CA 1
ATOM 666 C C . ALA A 1 92 ? -8.337 -13.676 15.097 1.00 9.78 164 ALA A C 1
ATOM 667 O O . ALA A 1 92 ? -7.717 -14.596 15.617 1.00 10.93 164 ALA A O 1
ATOM 669 N N . VAL A 1 93 ? -9.501 -13.221 15.563 1.00 8.94 165 VAL A N 1
ATOM 670 C CA . VAL A 1 93 ? -10.180 -13.807 16.720 1.00 9.87 165 VAL A CA 1
ATOM 671 C C . VAL A 1 93 ? -11.668 -13.982 16.410 1.00 10.00 165 VAL A C 1
ATOM 672 O O . VAL A 1 93 ? -12.233 -13.245 15.593 1.00 11.09 165 VAL A O 1
ATOM 676 N N . ALA A 1 94 ? -12.281 -14.971 17.051 1.00 9.85 166 ALA A N 1
ATOM 677 C CA . ALA A 1 94 ? -13.705 -15.215 16.884 1.00 10.24 166 ALA A CA 1
ATOM 678 C C . ALA A 1 94 ? -14.221 -16.079 18.011 1.00 10.17 166 ALA A C 1
ATOM 679 O O . ALA A 1 94 ? -13.452 -16.762 18.706 1.00 10.52 166 ALA A O 1
ATOM 681 N N . GLY A 1 95 ? -15.538 -16.089 18.169 1.00 10.97 167 GLY A N 1
ATOM 682 C CA . GLY A 1 95 ? -16.161 -16.971 19.133 1.00 10.77 167 GLY A CA 1
ATOM 683 C C . GLY A 1 95 ? -17.671 -16.968 19.092 1.00 10.86 167 GLY A C 1
ATOM 684 O O . GLY A 1 95 ? -18.277 -17.066 18.010 1.00 11.30 167 GLY A O 1
ATOM 685 N N . SER A 1 96 ? -18.282 -16.831 20.269 1.00 11.27 168 SER A N 1
ATOM 686 C CA . SER A 1 96 ? -19.711 -17.092 20.401 1.00 12.99 168 SER A CA 1
ATOM 687 C C . SER A 1 96 ? -20.617 -16.154 19.601 1.00 13.51 168 SER A C 1
ATOM 688 O O . SER A 1 96 ? -21.672 -16.594 19.136 1.00 14.41 168 SER A O 1
ATOM 691 N N . ARG A 1 97 ? -20.212 -14.898 19.401 1.00 12.90 169 ARG A N 1
ATOM 692 C CA . ARG A 1 97 ? -21.027 -13.961 18.608 1.00 13.72 169 ARG A CA 1
ATOM 693 C C . ARG A 1 97 ? -21.014 -14.270 17.103 1.00 12.70 169 ARG A C 1
ATOM 694 O O . ARG A 1 97 ? -21.822 -13.713 16.362 1.00 14.90 169 ARG A O 1
ATOM 702 N N . GLY A 1 98 ? -20.090 -15.110 16.639 1.00 12.20 170 GLY A N 1
ATOM 703 C CA . GLY A 1 98 ? -19.982 -15.400 15.217 1.00 12.48 170 GLY A CA 1
ATOM 704 C C . GLY A 1 98 ? -19.423 -14.261 14.392 1.00 12.30 170 GLY A C 1
ATOM 705 O O . GLY A 1 98 ? -19.753 -14.135 13.202 1.00 13.94 170 GLY A O 1
ATOM 706 N N . ILE A 1 99 ? -18.587 -13.436 15.019 1.00 11.61 171 ILE A N 1
ATOM 707 C CA . ILE A 1 99 ? -17.942 -12.312 14.355 1.00 11.65 171 ILE A CA 1
ATOM 708 C C . ILE A 1 99 ? -16.435 -12.577 14.314 1.00 11.54 171 ILE A C 1
ATOM 709 O O . ILE A 1 99 ? -15.809 -12.799 15.356 1.00 12.37 171 ILE A O 1
ATOM 714 N N . ILE A 1 100 ? -15.856 -12.560 13.115 1.00 10.65 172 ILE A N 1
ATOM 715 C CA . ILE A 1 100 ? -14.415 -12.643 12.968 1.00 10.63 172 ILE A CA 1
ATOM 716 C C . ILE A 1 100 ? -13.870 -11.215 13.047 1.00 10.32 172 ILE A C 1
ATOM 717 O O . ILE A 1 100 ? -14.291 -10.359 12.279 1.00 11.20 172 ILE A O 1
ATOM 722 N N . ARG A 1 101 ? -12.922 -10.983 13.951 1.00 8.14 173 ARG A N 1
ATOM 723 C CA . ARG A 1 101 ? -12.254 -9.689 14.057 1.00 10.57 173 ARG A CA 1
ATOM 724 C C . ARG A 1 101 ? -10.809 -9.820 13.637 1.00 9.83 173 ARG A C 1
ATOM 725 O O . ARG A 1 101 ? -10.130 -10.745 14.074 1.00 11.17 173 ARG A O 1
ATOM 733 N N . ILE A 1 102 ? -10.364 -8.890 12.792 1.00 10.46 174 ILE A N 1
ATOM 734 C CA . ILE A 1 102 ? -8.971 -8.789 12.389 1.00 10.30 174 ILE A CA 1
ATOM 735 C C . ILE A 1 102 ? -8.372 -7.654 13.216 1.00 10.52 174 ILE A C 1
ATOM 736 O O . ILE A 1 102 ? -8.757 -6.497 13.063 1.00 12.51 174 ILE A O 1
ATOM 741 N N . ILE A 1 103 ? -7.437 -8.004 14.091 1.00 10.54 175 ILE A N 1
ATOM 742 C CA . ILE A 1 103 ? -6.871 -7.092 15.077 1.00 11.39 175 ILE A CA 1
ATOM 743 C C . ILE A 1 103 ? -5.436 -6.733 14.686 1.00 11.21 175 ILE A C 1
ATOM 744 O O . ILE A 1 103 ? -4.634 -7.593 14.310 1.00 10.87 175 ILE A O 1
ATOM 749 N N . ASN A 1 104 ? -5.128 -5.439 14.785 1.00 11.33 176 ASN A N 1
ATOM 750 C CA . ASN A 1 104 ? -3.766 -4.926 14.676 1.00 10.74 176 ASN A CA 1
ATOM 751 C C . ASN A 1 104 ? -3.094 -5.233 16.019 1.00 10.56 176 ASN A C 1
ATOM 752 O O . ASN A 1 104 ? -3.467 -4.650 17.016 1.00 10.94 176 ASN A O 1
ATOM 757 N N . PRO A 1 105 ? -2.104 -6.145 16.068 1.00 10.33 177 PRO A N 1
ATOM 758 C CA . PRO A 1 105 ? -1.541 -6.521 17.370 1.00 10.98 177 PRO A CA 1
ATOM 759 C C . PRO A 1 105 ? -0.750 -5.419 18.050 1.00 11.42 177 PRO A C 1
ATOM 760 O O . PRO A 1 105 ? -0.566 -5.472 19.268 1.00 12.43 177 PRO A O 1
ATOM 764 N N . ILE A 1 106 ? -0.281 -4.436 17.281 1.00 10.80 178 ILE A N 1
ATOM 765 C CA . ILE A 1 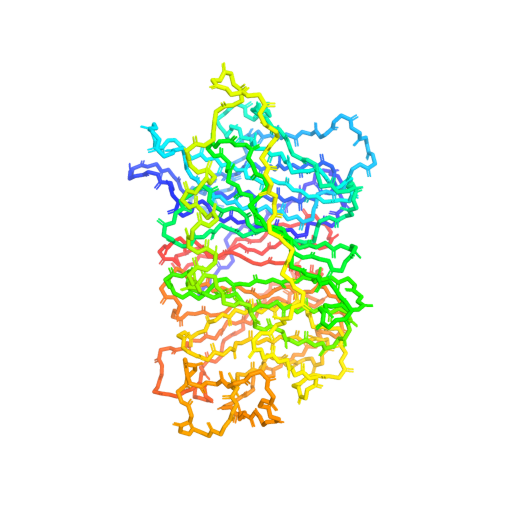106 ? 0.510 -3.349 17.856 1.00 10.91 178 ILE A CA 1
ATOM 766 C C . ILE A 1 106 ? -0.376 -2.510 18.774 1.00 10.95 178 ILE A C 1
ATOM 767 O O . ILE A 1 106 ? -0.090 -2.346 19.955 1.00 11.89 178 ILE A O 1
ATOM 772 N N . THR A 1 107 ? -1.484 -2.031 18.224 1.00 10.45 179 THR A N 1
ATOM 773 C CA . THR A 1 107 ? -2.381 -1.114 18.928 1.00 11.03 179 THR A CA 1
ATOM 774 C C . THR A 1 107 ? -3.613 -1.776 19.538 1.00 11.22 179 THR A C 1
ATOM 775 O O . THR A 1 107 ? -4.358 -1.131 20.285 1.00 11.60 179 THR A O 1
ATOM 779 N N . MET A 1 108 ? -3.828 -3.040 19.182 1.00 10.06 180 MET A N 1
ATOM 780 C CA . MET A 1 108 ? -5.041 -3.803 19.508 1.00 11.11 180 MET A CA 1
ATOM 781 C C . MET A 1 108 ? -6.335 -3.193 18.951 1.00 11.51 180 MET A C 1
ATOM 782 O O . MET A 1 108 ? -7.422 -3.483 19.435 1.00 13.34 180 MET A O 1
ATOM 787 N N . GLN A 1 109 ? -6.209 -2.393 17.892 1.00 11.46 181 GLN A N 1
ATOM 788 C CA . GLN A 1 109 ? -7.367 -1.913 17.149 1.00 12.49 181 GLN A CA 1
ATOM 789 C C . GLN A 1 109 ? -7.976 -3.031 16.326 1.00 12.22 181 GLN A C 1
ATOM 790 O O . GLN A 1 109 ? -7.259 -3.834 15.730 1.00 12.02 181 GLN A O 1
ATOM 796 N N . CYS A 1 110 ? -9.305 -3.044 16.260 1.00 9.39 182 CYS A N 1
ATOM 797 C CA . CYS A 1 110 ? -10.008 -3.917 15.332 1.00 12.63 182 CYS A CA 1
ATOM 798 C C . CYS A 1 110 ? -10.051 -3.207 13.982 1.00 12.61 182 CYS A C 1
ATOM 799 O O . CYS A 1 110 ? -10.668 -2.143 13.840 1.00 15.95 182 CYS A O 1
ATOM 802 N N . ILE A 1 111 ? -9.306 -3.745 13.026 1.00 12.70 183 ILE A N 1
ATOM 803 C CA . ILE A 1 111 ? -9.187 -3.187 11.677 1.00 13.01 183 ILE A CA 1
ATOM 804 C C . ILE A 1 111 ? -10.485 -3.362 10.902 1.00 13.09 183 ILE A C 1
ATOM 805 O O . ILE A 1 111 ? -10.953 -2.441 10.222 1.00 15.01 183 ILE A O 1
ATOM 810 N N . LYS A 1 112 ? -11.047 -4.561 10.998 1.00 12.93 184 LYS A N 1
ATOM 811 C CA . LYS A 1 112 ? -12.256 -4.914 10.264 1.00 13.00 184 LYS A CA 1
ATOM 812 C C . LYS A 1 112 ? -12.810 -6.207 10.820 1.00 12.13 184 LYS A C 1
ATOM 813 O O . LYS A 1 112 ? -12.144 -6.903 11.600 1.00 12.20 184 LYS A O 1
ATOM 819 N N . HIS A 1 113 ? -14.040 -6.511 10.425 1.00 9.61 185 HIS A N 1
ATOM 820 C CA . HIS A 1 113 ? -14.699 -7.703 10.926 1.00 12.52 185 HIS A CA 1
ATOM 821 C C . HIS A 1 113 ? -15.581 -8.328 9.856 1.00 13.17 185 HIS A C 1
ATOM 822 O O . HIS A 1 113 ? -15.955 -7.659 8.885 1.00 15.10 185 HIS A O 1
ATOM 829 N N . TYR A 1 114 ? -15.887 -9.609 10.051 1.00 12.56 186 TYR A N 1
ATOM 830 C CA . TYR A 1 114 ? -16.702 -10.393 9.121 1.00 13.19 186 TYR A CA 1
ATOM 831 C C . TYR A 1 114 ? -17.772 -11.155 9.852 1.00 13.73 186 TYR A C 1
ATOM 832 O O . TYR A 1 114 ? -17.567 -11.628 10.968 1.00 14.29 186 TYR A O 1
ATOM 841 N N . VAL A 1 115 ? -18.902 -11.335 9.190 1.00 14.60 187 VAL A N 1
ATOM 842 C CA . VAL A 1 115 ? -19.989 -12.133 9.738 1.00 14.79 187 VAL A CA 1
ATOM 843 C C . VAL A 1 115 ? -20.510 -13.014 8.616 1.00 14.51 187 VAL A C 1
ATOM 844 O O . VAL A 1 115 ? -20.722 -12.529 7.499 1.00 15.59 187 VAL A O 1
ATOM 848 N N . GLY A 1 116 ? -20.688 -14.305 8.918 1.00 15.84 188 GLY A N 1
ATOM 849 C CA . GLY A 1 116 ? -21.347 -15.254 8.019 1.00 16.63 188 GLY A CA 1
ATOM 850 C C . GLY A 1 116 ? -22.840 -15.172 8.262 1.00 17.90 188 GLY A C 1
ATOM 851 O O . GLY A 1 116 ? -23.493 -14.222 7.818 1.00 21.52 188 GLY A O 1
ATOM 852 N N . HIS A 1 117 ? -23.383 -16.152 8.979 1.00 17.45 189 HIS A N 1
ATOM 853 C CA . HIS A 1 117 ? -24.775 -16.097 9.445 1.00 17.81 189 HIS A CA 1
ATOM 854 C C . HIS A 1 117 ? -24.908 -15.702 10.922 1.00 19.87 189 HIS A C 1
ATOM 855 O O . HIS A 1 117 ? -26.025 -15.649 11.448 1.00 22.37 189 HIS A O 1
ATOM 862 N N . GLY A 1 118 ? -23.784 -15.404 11.579 1.00 17.07 190 GLY A N 1
ATOM 863 C CA . GLY A 1 118 ? -23.799 -14.916 12.957 1.00 16.88 190 GLY A CA 1
ATOM 864 C C . GLY A 1 118 ? -23.829 -15.993 14.030 1.00 15.94 190 GLY A C 1
ATOM 865 O O . GLY A 1 118 ? -24.143 -15.699 15.182 1.00 17.84 190 GLY A O 1
ATOM 866 N N . ASN A 1 119 ? -23.482 -17.227 13.666 1.00 15.28 191 ASN A N 1
ATOM 867 C CA . ASN A 1 119 ? -23.473 -18.362 14.601 1.00 14.02 191 ASN A CA 1
ATOM 868 C C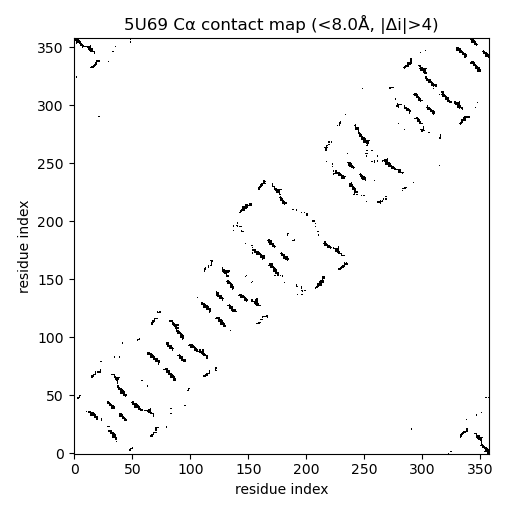 . ASN A 1 119 ? -22.053 -18.590 15.122 1.00 12.83 191 ASN A C 1
ATOM 869 O O . ASN A 1 119 ? -21.083 -18.186 14.479 1.00 13.10 191 ASN A O 1
ATOM 874 N N . ALA A 1 120 ? -21.924 -19.214 16.296 1.00 11.99 192 ALA A N 1
ATOM 875 C CA . ALA A 1 120 ? -20.618 -19.303 16.968 1.00 11.27 192 ALA A CA 1
ATOM 876 C C . ALA A 1 120 ? -19.561 -19.920 16.078 1.00 10.91 192 ALA A C 1
ATOM 877 O O . ALA A 1 120 ? -19.840 -20.858 15.323 1.00 11.48 192 ALA A O 1
ATOM 879 N N . ILE A 1 121 ? -18.348 -19.374 16.170 1.00 10.18 193 ILE A N 1
ATOM 880 C CA . ILE A 1 121 ? -17.185 -19.857 15.439 1.00 9.89 193 ILE A CA 1
ATOM 881 C C . ILE A 1 121 ? -16.275 -20.560 16.428 1.00 9.73 193 ILE A C 1
ATOM 882 O O . ILE A 1 121 ? -15.851 -19.973 17.418 1.00 10.32 193 ILE A O 1
ATOM 887 N N . ASN A 1 122 ? -15.984 -21.824 16.140 1.00 10.06 194 ASN A N 1
ATOM 888 C CA . ASN A 1 122 ? -15.232 -22.685 17.055 1.00 9.94 194 ASN A CA 1
ATOM 889 C C . ASN A 1 122 ? -13.738 -22.763 16.775 1.00 10.02 194 ASN A C 1
ATOM 890 O O . ASN A 1 122 ? -12.968 -23.110 17.666 1.00 12.13 194 ASN A O 1
ATOM 895 N N . GLU A 1 123 ? -13.328 -22.472 15.542 1.00 9.77 195 GLU A N 1
ATOM 896 C CA . GLU A 1 123 ? -11.919 -22.474 15.178 1.00 9.69 195 GLU A CA 1
ATOM 897 C C . GLU A 1 123 ? -11.687 -21.607 13.942 1.00 9.44 195 GLU A C 1
ATOM 898 O O . GLU A 1 123 ? -12.536 -21.549 13.040 1.00 10.06 195 GLU A O 1
ATOM 904 N N . LEU A 1 124 ? -10.517 -20.965 13.921 1.00 9.18 196 LEU A N 1
ATOM 905 C CA . LEU A 1 124 ? -9.982 -20.250 12.763 1.00 9.38 196 LEU A CA 1
ATOM 906 C C . LEU A 1 124 ? -8.628 -20.836 12.390 1.00 9.34 196 LEU A C 1
ATOM 907 O O . LEU A 1 124 ? -7.823 -21.138 13.276 1.00 10.45 196 LEU A O 1
ATOM 912 N N . LYS A 1 125 ? -8.370 -20.948 11.084 1.00 9.11 197 LYS A N 1
ATOM 913 C CA . LYS A 1 125 ? -7.063 -21.385 10.571 1.00 9.36 197 LYS A CA 1
ATOM 914 C C . LYS A 1 125 ? -6.711 -20.602 9.308 1.00 9.15 197 LYS A C 1
ATOM 915 O O . LYS A 1 125 ? -7.561 -20.444 8.412 1.00 10.08 197 LYS A O 1
ATOM 921 N N . PHE A 1 126 ? -5.461 -20.150 9.207 1.00 9.44 198 PHE A N 1
ATOM 922 C CA . PHE A 1 126 ? -4.980 -19.559 7.961 1.00 10.01 198 PHE A CA 1
ATOM 923 C C . PHE A 1 126 ? -4.327 -20.585 7.047 1.00 10.32 198 PHE A C 1
ATOM 924 O O . PHE A 1 126 ? -3.655 -21.515 7.500 1.00 11.41 198 PHE A O 1
ATOM 932 N N . HIS A 1 127 ? -4.503 -20.374 5.751 1.00 9.62 199 HIS A N 1
ATOM 933 C CA . HIS A 1 127 ? -3.916 -21.217 4.708 1.00 10.27 199 HIS A CA 1
ATOM 934 C C . HIS A 1 127 ? -2.398 -21.169 4.828 1.00 11.15 199 HIS A C 1
ATOM 935 O O . HIS A 1 127 ? -1.844 -20.108 5.114 1.00 12.37 199 HIS A O 1
ATOM 942 N N . PRO A 1 128 ? -1.717 -22.312 4.639 1.00 11.03 200 PRO A N 1
ATOM 943 C CA . PRO A 1 128 ? -0.275 -22.353 4.882 1.00 11.73 200 PRO A CA 1
ATOM 944 C C . PRO A 1 128 ? 0.573 -21.608 3.864 1.00 12.76 200 PRO A C 1
ATOM 945 O O . PRO A 1 128 ? 1.742 -21.342 4.139 1.00 15.20 200 PRO A O 1
ATOM 949 N N . ARG A 1 129 ? 0.029 -21.325 2.687 1.00 12.92 201 ARG A N 1
ATOM 950 C CA . ARG A 1 129 ? 0.766 -20.620 1.650 1.00 15.46 201 ARG A CA 1
ATOM 951 C C . ARG A 1 129 ? 0.216 -19.236 1.280 1.00 13.91 201 ARG A C 1
ATOM 952 O O . ARG A 1 129 ? 0.926 -18.445 0.677 1.00 18.35 201 ARG A O 1
ATOM 960 N N . ASP A 1 130 ? -1.030 -18.945 1.642 1.00 12.70 202 ASP A N 1
ATOM 961 C CA . ASP A 1 130 ? -1.663 -17.680 1.289 1.00 11.51 202 ASP A CA 1
ATOM 962 C C . ASP A 1 130 ? -2.170 -17.023 2.564 1.00 10.46 202 ASP A C 1
ATOM 963 O O . ASP A 1 130 ? -3.149 -17.470 3.146 1.00 11.06 202 ASP A O 1
ATOM 968 N N . PRO A 1 131 ? -1.519 -15.937 3.011 1.00 10.44 203 PRO A N 1
ATOM 969 C CA . PRO A 1 131 ? -1.903 -15.320 4.283 1.00 10.37 203 PRO A CA 1
ATOM 970 C C . PRO A 1 131 ? -3.290 -14.685 4.311 1.00 9.58 203 PRO A C 1
ATOM 971 O O . PRO A 1 131 ? -3.759 -14.319 5.388 1.00 11.16 203 PRO A O 1
ATOM 975 N N . ASN A 1 132 ? -3.914 -14.541 3.143 1.00 9.64 204 ASN A N 1
ATOM 976 C CA . ASN A 1 132 ? -5.245 -13.935 3.072 1.00 9.49 204 ASN A CA 1
ATOM 977 C C . ASN A 1 132 ? -6.396 -14.920 3.199 1.00 9.81 204 ASN A C 1
ATOM 978 O O . ASN A 1 132 ? -7.547 -14.494 3.325 1.00 10.83 204 ASN A O 1
ATOM 983 N N . LEU A 1 133 ? -6.124 -16.222 3.144 1.00 9.23 205 LEU A N 1
ATOM 984 C CA . LEU A 1 133 ? -7.212 -17.213 3.113 1.00 8.94 205 LEU A CA 1
ATOM 985 C C . LEU A 1 133 ? -7.460 -17.768 4.496 1.00 9.30 205 LEU A C 1
ATOM 986 O O . LEU A 1 133 ? -6.638 -18.494 5.042 1.00 11.33 205 LEU A O 1
ATOM 991 N N . LEU A 1 134 ? -8.613 -17.403 5.048 1.00 9.06 206 LEU A N 1
ATOM 992 C CA . LEU A 1 134 ? -8.983 -17.713 6.416 1.00 9.09 206 LEU A CA 1
ATOM 993 C C . LEU A 1 134 ? -10.150 -18.668 6.438 1.00 8.74 206 LEU A C 1
ATOM 994 O O . LEU A 1 134 ? -11.198 -18.390 5.852 1.00 10.37 206 LEU A O 1
ATOM 999 N N . LEU A 1 135 ? -9.953 -19.791 7.118 1.00 9.02 207 LEU A N 1
ATOM 1000 C CA . LEU A 1 135 ? -10.996 -20.805 7.273 1.00 9.43 207 LEU A CA 1
ATOM 1001 C C . LEU A 1 135 ? -11.632 -20.677 8.645 1.00 9.48 207 LEU A C 1
ATOM 1002 O O . LEU A 1 135 ? -10.925 -20.617 9.653 1.00 9.83 207 LEU A O 1
ATOM 1007 N N . SER A 1 136 ? -12.962 -20.652 8.687 1.00 9.65 208 SER A N 1
ATOM 1008 C CA . SER A 1 136 ? -13.714 -20.616 9.942 1.00 10.19 208 SER A CA 1
ATOM 1009 C C . SER A 1 136 ? -14.614 -21.842 9.993 1.00 10.62 208 SER A C 1
ATOM 1010 O O . SER A 1 136 ? -15.127 -22.271 8.958 1.00 14.56 208 SER A O 1
ATOM 1013 N N . VAL A 1 137 ? -14.761 -22.425 11.173 1.00 10.08 209 VAL A N 1
ATOM 1014 C CA . VAL A 1 137 ? -15.675 -23.566 11.354 1.00 10.69 209 VAL A CA 1
ATOM 1015 C C . VAL A 1 137 ? -16.716 -23.188 12.400 1.00 10.44 209 VAL A C 1
ATOM 1016 O O . VAL A 1 137 ? -16.388 -22.532 13.404 1.00 10.70 209 VAL A O 1
ATOM 1020 N N . SER A 1 138 ? -17.964 -23.598 12.171 1.00 10.45 210 SER A N 1
ATOM 1021 C CA . SER A 1 138 ? -19.095 -23.029 12.882 1.00 11.20 210 SER A CA 1
ATOM 1022 C C . SER A 1 138 ? -20.009 -24.022 13.579 1.00 10.17 210 SER A C 1
ATOM 1023 O O . SER A 1 138 ? -20.186 -25.161 13.144 1.00 10.61 210 SER A O 1
ATOM 1026 N N . LYS A 1 139 ? -20.634 -23.507 14.632 1.00 11.19 211 LYS A N 1
ATOM 1027 C CA . LYS A 1 139 ? -21.762 -24.124 15.295 1.00 11.68 211 LYS A CA 1
ATOM 1028 C C . LYS A 1 139 ? -22.897 -24.449 14.328 1.00 11.68 211 LYS A C 1
ATOM 1029 O O . LYS A 1 139 ? -23.644 -25.393 14.579 1.00 13.15 211 LYS A O 1
ATOM 1035 N N . ASP A 1 140 ? -23.039 -23.688 13.240 1.00 11.36 212 ASP A N 1
ATOM 1036 C CA . ASP A 1 140 ? -24.101 -23.943 12.263 1.00 11.77 212 ASP A CA 1
ATOM 1037 C C . ASP A 1 140 ? -23.837 -25.061 11.241 1.00 11.29 212 ASP A C 1
ATOM 1038 O O . ASP A 1 140 ? -24.596 -25.203 10.282 1.00 13.05 212 ASP A O 1
ATOM 1043 N N . HIS A 1 141 ? -22.768 -25.834 11.465 1.00 10.96 213 HIS A N 1
ATOM 1044 C CA . HIS A 1 141 ? -22.455 -27.080 10.751 1.00 11.39 213 HIS A CA 1
ATOM 1045 C C . HIS A 1 141 ? -21.604 -26.848 9.502 1.00 11.21 213 HIS A C 1
ATOM 1046 O O . HIS A 1 141 ? -21.246 -27.813 8.829 1.00 12.35 213 HIS A O 1
ATOM 1053 N N . ALA A 1 142 ? -21.309 -25.594 9.171 1.00 11.24 214 ALA A N 1
ATOM 1054 C CA . ALA A 1 142 ? -20.551 -25.269 7.963 1.00 10.96 214 ALA A CA 1
ATOM 1055 C C . ALA A 1 142 ? -19.148 -24.802 8.267 1.00 10.43 214 ALA A C 1
ATOM 1056 O O . ALA A 1 142 ? -18.855 -24.330 9.363 1.00 11.91 214 ALA A O 1
ATOM 1058 N N . LEU A 1 143 ? -18.296 -24.928 7.249 1.00 10.09 215 LEU A N 1
ATOM 1059 C CA . LEU A 1 143 ? -17.009 -24.222 7.192 1.00 9.92 215 LEU A CA 1
ATOM 1060 C C . LEU A 1 143 ? -17.143 -23.090 6.186 1.00 9.44 215 LEU A C 1
ATOM 1061 O O . LEU A 1 143 ? -17.887 -23.208 5.208 1.00 10.35 215 LEU A O 1
ATOM 1066 N N . ARG A 1 144 ? -16.390 -22.019 6.400 1.00 9.05 216 ARG A N 1
ATOM 1067 C CA . ARG A 1 144 ? -16.410 -20.872 5.493 1.00 9.66 216 ARG A CA 1
ATOM 1068 C C . ARG A 1 144 ? -14.971 -20.474 5.200 1.00 9.89 216 ARG A C 1
ATOM 1069 O O . ARG A 1 144 ? -14.135 -20.397 6.119 1.00 11.20 216 ARG A O 1
ATOM 1077 N N . LEU A 1 145 ? -14.682 -20.242 3.918 1.00 9.68 217 LEU A N 1
ATOM 1078 C CA . LEU A 1 145 ? -13.378 -19.757 3.483 1.00 9.15 217 LEU A CA 1
ATOM 1079 C C . LEU A 1 145 ? -13.502 -18.295 3.063 1.00 9.43 217 LEU A C 1
ATOM 1080 O O . LEU A 1 145 ? -14.265 -17.977 2.161 1.00 9.78 217 LEU A O 1
ATOM 1085 N N . TRP A 1 146 ? -12.723 -17.433 3.718 1.00 8.95 218 TRP A N 1
ATOM 1086 C CA . TRP A 1 146 ? -12.741 -15.991 3.504 1.00 9.57 218 TRP A CA 1
ATOM 1087 C C . TRP A 1 146 ? -11.440 -15.550 2.863 1.00 9.25 218 TRP A C 1
ATOM 1088 O O . TRP A 1 146 ? -10.384 -16.101 3.168 1.00 10.64 218 TRP A O 1
ATOM 1099 N N . ASN A 1 147 ? -11.518 -14.535 2.007 1.00 9.17 219 ASN A N 1
ATOM 1100 C CA . ASN A 1 147 ? -10.346 -13.824 1.478 1.00 9.42 219 ASN A CA 1
ATOM 1101 C C . ASN A 1 147 ? -10.324 -12.473 2.190 1.00 9.37 219 ASN A C 1
ATOM 1102 O O . ASN A 1 147 ? -11.174 -11.611 1.934 1.00 10.02 219 ASN A O 1
ATOM 1107 N N . ILE A 1 148 ? -9.358 -12.302 3.099 1.00 9.37 220 ILE A N 1
ATOM 1108 C CA . ILE A 1 148 ? -9.277 -11.086 3.926 1.00 10.08 220 ILE A CA 1
ATOM 1109 C C . ILE A 1 148 ? -8.436 -9.976 3.286 1.00 10.59 220 ILE A C 1
ATOM 1110 O O . ILE A 1 148 ? -8.142 -8.981 3.944 1.00 13.05 220 ILE A O 1
ATOM 1115 N N . GLN A 1 149 ? -8.076 -10.142 2.013 1.00 10.86 221 GLN A N 1
ATOM 1116 C CA . GLN A 1 149 ? -7.562 -9.042 1.197 1.00 11.23 221 GLN A CA 1
ATOM 1117 C C . GLN A 1 149 ? -8.716 -8.305 0.525 1.00 11.44 221 GLN A C 1
ATOM 1118 O O . GLN A 1 149 ? -8.789 -7.080 0.594 1.00 13.80 221 GLN A O 1
ATOM 1124 N N . THR A 1 150 ? -9.602 -9.047 -0.140 1.00 11.25 222 THR A N 1
ATOM 1125 C CA . THR A 1 150 ? -10.736 -8.430 -0.847 1.00 11.49 222 THR A CA 1
ATOM 1126 C C . THR A 1 150 ? -12.054 -8.447 -0.057 1.00 11.11 222 THR A C 1
ATOM 1127 O O . THR A 1 150 ? -13.079 -7.970 -0.551 1.00 12.56 222 THR A O 1
ATOM 1131 N N . ASP A 1 151 ? -12.015 -8.977 1.165 1.00 10.64 223 ASP A N 1
AT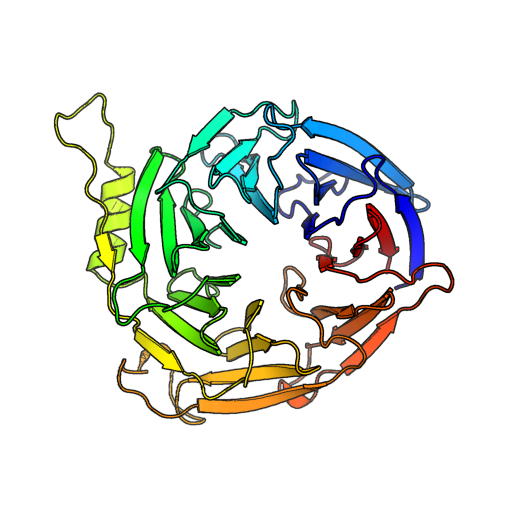OM 1132 C CA . ASP A 1 151 ? -13.169 -9.006 2.071 1.00 11.63 223 ASP A CA 1
ATOM 1133 C C . ASP A 1 151 ? -14.343 -9.792 1.490 1.00 11.74 223 ASP A C 1
ATOM 1134 O O . ASP A 1 151 ? -15.487 -9.356 1.546 1.00 14.97 223 ASP A O 1
ATOM 1139 N N . THR A 1 152 ? -14.032 -10.968 0.940 1.00 10.89 224 THR A N 1
ATOM 1140 C CA . THR A 1 152 ? -15.008 -11.829 0.253 1.00 11.26 224 THR A CA 1
ATOM 1141 C C . THR A 1 152 ? -15.138 -13.196 0.925 1.00 10.69 224 THR A C 1
ATOM 1142 O O . THR A 1 152 ? -14.171 -13.754 1.436 1.00 10.77 224 THR A O 1
ATOM 1146 N N . LEU A 1 153 ? -16.365 -13.718 0.894 1.00 9.65 225 LEU A N 1
ATOM 1147 C CA . LEU A 1 153 ? -16.640 -15.089 1.298 1.00 8.48 225 LEU A CA 1
ATOM 1148 C C . LEU A 1 153 ? -16.494 -15.938 0.029 1.00 10.10 225 LEU A C 1
ATOM 1149 O O . LEU A 1 153 ? -17.284 -15.832 -0.917 1.00 12.28 225 LEU A O 1
ATOM 1154 N N . VAL A 1 154 ? -15.438 -16.739 -0.019 1.00 9.52 226 VAL A N 1
ATOM 1155 C CA . VAL A 1 154 ? -15.093 -17.511 -1.210 1.00 10.32 226 VAL A CA 1
ATOM 1156 C C . VAL A 1 154 ? -16.002 -18.726 -1.360 1.00 9.63 226 VAL A C 1
ATOM 1157 O O . VAL A 1 154 ? -16.463 -19.051 -2.464 1.00 10.96 226 VAL A O 1
ATOM 1161 N N . ALA A 1 155 ? -16.227 -19.414 -0.252 1.00 10.03 227 ALA A N 1
ATOM 1162 C CA . ALA A 1 155 ? -16.955 -20.667 -0.304 1.00 9.77 227 ALA A CA 1
ATOM 1163 C C . ALA A 1 155 ? -17.509 -21.060 1.067 1.00 9.55 227 ALA A C 1
ATOM 1164 O O . ALA A 1 155 ? -16.947 -20.690 2.114 1.00 10.13 227 ALA A O 1
ATOM 1166 N N . ILE A 1 156 ? -18.633 -21.787 1.039 1.00 9.94 228 ILE A N 1
ATOM 1167 C CA . ILE A 1 156 ? -19.256 -22.364 2.229 1.00 10.74 228 ILE A CA 1
ATOM 1168 C C . ILE A 1 156 ? -19.299 -23.873 1.997 1.00 10.55 228 ILE A C 1
ATOM 1169 O O . ILE A 1 156 ? -19.772 -24.334 0.955 1.00 13.10 228 ILE A O 1
ATOM 1174 N N . PHE A 1 157 ? -18.793 -24.633 2.970 1.00 9.74 229 PHE A N 1
ATOM 1175 C CA . PHE A 1 157 ? -18.718 -26.092 2.899 1.00 9.73 229 PHE A CA 1
ATOM 1176 C C . PHE A 1 157 ? -19.758 -26.654 3.851 1.00 10.11 229 PHE A C 1
ATOM 1177 O O . PHE A 1 157 ? -19.632 -26.533 5.071 1.00 10.82 229 PHE A O 1
ATOM 1185 N N . GLY A 1 158 ? -20.799 -27.261 3.298 1.00 11.01 230 GLY A N 1
ATOM 1186 C CA . GLY A 1 158 ? -21.939 -27.678 4.109 1.00 12.26 230 GLY A CA 1
ATOM 1187 C C . GLY A 1 158 ? -22.830 -28.630 3.345 1.00 12.28 230 GLY A C 1
ATOM 1188 O O . GLY A 1 158 ? -22.339 -29.593 2.741 1.00 12.90 230 GLY A O 1
ATOM 1189 N N . GLY A 1 159 ? -24.135 -28.377 3.390 1.00 13.06 231 GLY A N 1
ATOM 1190 C CA . GLY A 1 159 ? -25.129 -29.263 2.782 1.00 13.53 231 GLY A CA 1
ATOM 1191 C C . GLY A 1 159 ? -25.448 -30.469 3.652 1.00 13.18 231 GLY A C 1
ATOM 1192 O O . GLY A 1 159 ? -24.803 -30.732 4.666 1.00 12.86 231 GLY A O 1
ATOM 1193 N N . VAL A 1 160 ? -26.447 -31.230 3.242 1.00 14.74 232 VAL A N 1
ATOM 1194 C CA . VAL A 1 160 ? -26.835 -32.391 4.026 1.00 15.77 232 VAL A CA 1
ATOM 1195 C C . VAL A 1 160 ? -25.774 -33.504 4.054 1.00 13.87 232 VAL A C 1
ATOM 1196 O O . VAL A 1 160 ? -25.759 -34.295 4.989 1.00 15.65 232 VAL A O 1
ATOM 1200 N N . GLU A 1 161 ? -24.890 -33.557 3.057 1.00 12.92 233 GLU A N 1
ATOM 1201 C CA . GLU A 1 161 ? -23.752 -34.493 3.079 1.00 12.55 233 GLU A CA 1
ATOM 1202 C C . GLU A 1 161 ? -22.511 -33.905 3.759 1.00 12.18 233 GLU A C 1
ATOM 1203 O O . GLU A 1 161 ? -21.508 -34.602 3.915 1.00 13.71 233 GLU A O 1
ATOM 1209 N N . GLY A 1 162 ? -22.580 -32.637 4.156 1.00 11.86 234 GLY A N 1
ATOM 1210 C CA . GLY A 1 162 ? -21.582 -32.039 5.043 1.00 11.88 234 GLY A CA 1
ATOM 1211 C C . GLY A 1 162 ? -21.865 -32.391 6.486 1.00 11.24 234 GLY A C 1
ATOM 1212 O O . GLY A 1 162 ? -22.616 -33.324 6.790 1.00 12.29 234 GLY A O 1
ATOM 1213 N N . HIS A 1 163 ? -21.253 -31.656 7.404 1.00 11.04 235 HIS A N 1
ATOM 1214 C CA . HIS A 1 163 ? -21.437 -31.946 8.829 1.00 11.12 235 HIS A CA 1
ATOM 1215 C C . HIS A 1 163 ? -22.893 -31.753 9.236 1.00 11.54 235 HIS A C 1
ATOM 1216 O O . HIS A 1 163 ? -23.598 -30.905 8.680 1.00 11.89 235 HIS A O 1
ATOM 1223 N N . ARG A 1 164 ? -23.325 -32.562 10.202 1.00 12.03 236 ARG A N 1
ATOM 1224 C CA . ARG A 1 164 ? -24.708 -32.560 10.689 1.00 12.90 236 ARG A CA 1
ATOM 1225 C C . ARG A 1 164 ? -24.840 -32.076 12.131 1.00 12.69 236 ARG A C 1
ATOM 1226 O O . ARG A 1 164 ? -25.910 -32.164 12.739 1.00 14.48 236 ARG A O 1
ATOM 1234 N N . ASP A 1 165 ? -23.753 -31.536 12.674 1.00 12.40 237 ASP A N 1
ATOM 1235 C CA . ASP A 1 165 ? -23.744 -30.928 13.993 1.00 12.03 237 ASP A CA 1
ATOM 1236 C C . ASP A 1 165 ? -22.562 -29.951 13.986 1.00 11.75 237 ASP A C 1
ATOM 1237 O O . ASP A 1 165 ? -21.896 -29.796 12.953 1.00 12.35 237 ASP A O 1
ATOM 1242 N N . GLU A 1 166 ? -22.308 -29.290 15.106 1.00 12.20 238 GLU A N 1
ATOM 1243 C CA . GLU A 1 166 ? -21.256 -28.264 15.148 1.00 11.55 238 GLU A CA 1
ATOM 1244 C C . GLU A 1 166 ? -19.936 -28.792 14.618 1.00 11.43 238 GLU A C 1
ATOM 1245 O O . GLU A 1 166 ? -19.528 -29.903 14.964 1.00 11.62 238 GLU A O 1
ATOM 1251 N N . VAL A 1 167 ? -19.258 -27.971 13.835 1.00 10.88 239 VAL A N 1
ATOM 1252 C CA . VAL A 1 167 ? -17.902 -28.274 13.405 1.00 10.29 239 VAL A CA 1
ATOM 1253 C C . VAL A 1 167 ? -16.965 -27.719 14.476 1.00 10.50 239 VAL A C 1
ATOM 1254 O O . VAL A 1 167 ? -17.100 -26.557 14.878 1.00 10.62 239 VAL A O 1
ATOM 1258 N N . LEU A 1 168 ? -16.046 -28.555 14.962 1.00 10.25 240 LEU A N 1
ATOM 1259 C CA . LEU A 1 168 ? -15.185 -28.190 16.095 1.00 10.32 240 LEU A CA 1
ATOM 1260 C C . LEU A 1 168 ? -13.764 -27.816 15.726 1.00 10.61 240 LEU A C 1
ATOM 1261 O O . LEU A 1 168 ? -13.141 -27.027 16.432 1.00 11.67 240 LEU A O 1
ATOM 1266 N N . SER A 1 169 ? -13.251 -28.383 14.645 1.00 9.84 241 SER A N 1
ATOM 1267 C CA . SER A 1 169 ? -11.874 -28.138 14.238 1.00 10.58 241 SER A CA 1
ATOM 1268 C C . SER A 1 169 ? -11.724 -28.396 12.746 1.00 9.73 241 SER A C 1
ATOM 1269 O O . SER A 1 169 ? -12.534 -29.092 12.133 1.00 10.95 241 SER A O 1
ATOM 1272 N N . ALA A 1 170 ? -10.665 -27.852 12.171 1.00 9.19 242 ALA A N 1
ATOM 1273 C CA . ALA A 1 170 ? -10.277 -28.193 10.806 1.00 9.56 242 ALA A CA 1
ATOM 1274 C C . ALA A 1 170 ? -8.815 -27.854 10.595 1.00 9.73 242 ALA A C 1
ATOM 1275 O O . ALA A 1 170 ? -8.232 -27.094 11.364 1.00 11.42 242 ALA A O 1
ATOM 1277 N N . ASP A 1 171 ? -8.234 -28.418 9.545 1.00 9.77 243 ASP A N 1
ATOM 1278 C CA . ASP A 1 171 ? -6.836 -28.183 9.231 1.00 9.98 243 ASP A CA 1
ATOM 1279 C C . ASP A 1 171 ? -6.595 -28.278 7.747 1.00 9.64 243 ASP A C 1
ATOM 1280 O O . ASP A 1 171 ? -7.092 -29.181 7.093 1.00 10.44 243 ASP A O 1
ATOM 1285 N N . TYR A 1 172 ? -5.777 -27.365 7.235 1.00 10.20 244 TYR A N 1
ATOM 1286 C CA . TYR A 1 172 ? -5.249 -27.472 5.890 1.00 10.39 244 TYR A CA 1
ATOM 1287 C C . TYR A 1 172 ? -4.063 -28.441 5.860 1.00 10.31 244 TYR A C 1
ATOM 1288 O O . TYR A 1 172 ? -3.287 -28.516 6.821 1.00 11.12 244 TYR A O 1
ATOM 1297 N N . ASP A 1 173 ? -3.908 -29.140 4.734 1.00 10.33 245 ASP A N 1
ATOM 1298 C CA . ASP A 1 173 ? -2.698 -29.943 4.495 1.00 10.98 245 ASP A CA 1
ATOM 1299 C C . ASP A 1 173 ? -1.505 -29.037 4.190 1.00 12.32 245 ASP A C 1
ATOM 1300 O O . ASP A 1 173 ? -1.622 -27.821 4.185 1.00 12.76 245 ASP A O 1
ATOM 1305 N N . LEU A 1 174 ? -0.361 -29.661 3.928 1.00 14.49 246 LEU A N 1
ATOM 1306 C CA . LEU A 1 174 ? 0.909 -28.970 3.753 1.00 16.09 246 LEU A CA 1
ATOM 1307 C C . LEU A 1 174 ? 0.823 -27.775 2.828 1.00 12.98 246 LEU A C 1
ATOM 1308 O O . LEU A 1 174 ? 1.268 -26.669 3.173 1.00 15.26 246 LEU A O 1
ATOM 1313 N N . LEU A 1 175 ? 0.284 -28.001 1.635 1.00 13.55 247 LEU A N 1
ATOM 1314 C CA . LEU A 1 175 ? 0.251 -26.941 0.633 1.00 16.03 247 LEU A CA 1
ATOM 1315 C C . LEU A 1 175 ? -1.081 -26.236 0.541 1.00 14.50 247 LEU A C 1
ATOM 1316 O O . LEU A 1 175 ? -1.233 -25.342 -0.273 1.00 17.60 247 LEU A O 1
ATOM 1321 N N . GLY A 1 176 ? -2.027 -26.585 1.396 1.00 12.45 248 GLY A N 1
ATOM 1322 C CA . GLY A 1 176 ? -3.337 -25.959 1.349 1.00 13.32 248 GLY A CA 1
ATOM 1323 C C . GLY A 1 176 ? -4.128 -26.345 0.124 1.00 12.95 248 GLY A C 1
ATOM 1324 O O . GLY A 1 176 ? -4.877 -25.535 -0.409 1.00 15.77 248 GLY A O 1
ATOM 1325 N N . GLU A 1 177 ? -3.968 -27.592 -0.305 1.00 11.12 249 GLU A N 1
ATOM 1326 C CA . GLU A 1 177 ? -4.753 -28.182 -1.386 1.00 12.17 249 GLU A CA 1
ATOM 1327 C C . GLU A 1 177 ? -6.046 -28.812 -0.888 1.00 10.95 249 GLU A C 1
ATOM 1328 O O . GLU A 1 177 ? -6.973 -29.022 -1.680 1.00 12.00 249 GLU A O 1
ATOM 1334 N N . LYS A 1 178 ? -6.118 -29.121 0.404 1.00 10.40 250 LYS A N 1
ATOM 1335 C CA . LYS A 1 178 ? -7.289 -29.789 0.961 1.00 10.87 250 LYS A CA 1
ATOM 1336 C C . LYS A 1 178 ? -7.383 -29.529 2.459 1.00 10.67 250 LYS A C 1
ATOM 1337 O O . LYS A 1 178 ? -6.411 -29.107 3.100 1.00 11.45 250 LYS A O 1
ATOM 1343 N N . ILE A 1 179 ? -8.586 -29.732 2.977 1.00 9.96 251 ILE A N 1
ATOM 1344 C CA . ILE A 1 179 ? -8.934 -29.450 4.365 1.00 9.95 251 ILE A CA 1
ATOM 1345 C C . ILE A 1 179 ? -9.540 -30.727 4.945 1.00 9.83 251 ILE A C 1
ATOM 1346 O O . ILE A 1 179 ? -10.364 -31.363 4.284 1.00 10.55 251 ILE A O 1
ATOM 1351 N N . MET A 1 180 ? -9.171 -31.075 6.173 1.00 9.62 252 MET A N 1
ATOM 1352 C CA . MET A 1 180 ? -9.908 -32.090 6.936 1.00 10.12 252 MET A CA 1
ATOM 1353 C C . MET A 1 180 ? -10.608 -31.366 8.073 1.00 9.70 252 MET A C 1
ATOM 1354 O O . MET A 1 180 ? -9.982 -30.591 8.798 1.00 11.16 252 MET A O 1
ATOM 1359 N N . SER A 1 181 ? -11.909 -31.604 8.217 1.00 9.32 253 SER A N 1
ATOM 1360 C CA . SER A 1 181 ? -12.726 -31.010 9.279 1.00 9.32 253 SER A CA 1
ATOM 1361 C C . SER A 1 181 ? -13.295 -32.099 10.173 1.00 9.19 253 SER A C 1
ATOM 1362 O O . SER A 1 181 ? -13.371 -33.267 9.768 1.00 10.82 253 SER A O 1
ATOM 1365 N N . CYS A 1 182 ? -13.728 -31.726 11.371 1.00 9.69 254 CYS A N 1
ATOM 1366 C CA . CYS A 1 182 ? -14.308 -32.696 12.293 1.00 10.59 254 CYS A CA 1
ATOM 1367 C C . CYS A 1 182 ? -15.257 -32.039 13.264 1.00 11.31 254 CYS A C 1
ATOM 1368 O O . CYS A 1 182 ? -15.188 -30.825 13.486 1.00 11.16 254 CYS A O 1
ATOM 1371 N N . GLY A 1 183 ? -16.157 -32.814 13.855 1.00 11.74 255 GLY A N 1
ATOM 1372 C CA . GLY A 1 183 ? -17.003 -32.237 14.894 1.00 12.73 255 GLY A CA 1
ATOM 1373 C C . GLY A 1 183 ? -17.911 -33.149 15.689 1.00 12.57 255 GLY A C 1
ATOM 1374 O O . GLY A 1 183 ? -17.633 -34.333 15.900 1.00 12.56 255 GLY A O 1
ATOM 1375 N N . MET A 1 184 ? -19.002 -32.554 16.164 1.00 12.74 256 MET A N 1
ATOM 1376 C CA . MET A 1 184 ? -19.934 -33.210 17.076 1.00 13.18 256 MET A CA 1
ATOM 1377 C C . MET A 1 184 ? -20.702 -34.361 16.464 1.00 13.49 256 MET A C 1
ATOM 1378 O O . MET A 1 184 ? -21.257 -35.167 17.204 1.00 15.84 256 MET A O 1
ATOM 1383 N N . ASP A 1 185 ? -20.749 -34.443 15.138 1.00 12.07 257 ASP A N 1
ATOM 1384 C CA . ASP A 1 185 ? -21.391 -35.589 14.475 1.00 12.76 257 ASP A CA 1
ATOM 1385 C C . ASP A 1 185 ? -20.500 -36.845 14.421 1.00 12.45 257 ASP A C 1
ATOM 1386 O O . ASP A 1 185 ? -20.866 -37.819 13.780 1.00 14.45 257 ASP A O 1
ATOM 1391 N N . HIS A 1 186 ? -19.340 -36.800 15.076 1.00 11.75 258 HIS A N 1
ATOM 1392 C CA . HIS A 1 186 ? -18.377 -37.912 15.179 1.00 12.50 258 HIS A CA 1
ATOM 1393 C C . HIS A 1 186 ? -17.576 -38.119 13.896 1.00 13.12 258 HIS A C 1
ATOM 1394 O O . HIS A 1 186 ? -16.784 -39.065 13.819 1.00 14.55 258 HIS A O 1
ATOM 1401 N N . SER A 1 187 ? -17.760 -37.259 12.893 1.00 12.20 259 SER A N 1
ATOM 1402 C CA . SER A 1 187 ? -17.151 -37.494 11.602 1.00 12.29 259 SER A CA 1
ATOM 1403 C C . SER A 1 187 ? -15.934 -36.622 11.340 1.00 11.30 259 SER A C 1
ATOM 1404 O O . SER A 1 187 ? -15.782 -35.519 11.907 1.00 12.17 259 SER A O 1
ATOM 1407 N N . LEU A 1 188 ? -15.104 -37.132 10.435 1.00 11.01 260 LEU A N 1
ATOM 1408 C CA . LEU A 1 188 ? -14.005 -36.399 9.812 1.00 10.67 260 LEU A CA 1
ATOM 1409 C C . LEU A 1 188 ? -14.300 -36.364 8.314 1.00 10.16 260 LEU A C 1
ATOM 1410 O O . LEU A 1 188 ? -14.630 -37.401 7.718 1.00 11.23 260 LEU A O 1
ATOM 1415 N N . LYS A 1 189 ? -14.209 -35.165 7.725 1.00 9.96 261 LYS A N 1
ATOM 1416 C CA . LYS A 1 189 ? -14.566 -34.929 6.317 1.00 10.49 261 LYS A CA 1
ATOM 1417 C C . LYS A 1 189 ? -13.451 -34.206 5.583 1.00 10.12 261 LYS A C 1
ATOM 1418 O O . LYS A 1 189 ? -12.879 -33.255 6.116 1.00 10.59 261 LYS A O 1
ATOM 1424 N N . LEU A 1 190 ? -13.172 -34.658 4.367 1.00 9.76 262 LEU A N 1
ATOM 1425 C CA . LEU A 1 190 ? -12.159 -34.080 3.501 1.00 10.43 262 LEU A CA 1
ATOM 1426 C C . LEU A 1 190 ? -12.818 -33.173 2.487 1.00 10.87 262 LEU A C 1
ATOM 1427 O O . LEU A 1 190 ? -13.831 -33.552 1.895 1.00 12.14 262 LEU A O 1
ATOM 1432 N N . TRP A 1 191 ? -12.237 -31.996 2.275 1.00 10.39 263 TRP A N 1
ATOM 1433 C CA . TRP A 1 191 ? -12.727 -31.051 1.283 1.00 9.95 263 TRP A CA 1
ATOM 1434 C C . TRP A 1 191 ? -11.539 -30.570 0.464 1.00 10.29 263 TRP A C 1
ATOM 1435 O O . TRP A 1 191 ? -10.636 -29.901 0.981 1.00 11.28 263 TRP A O 1
ATOM 1446 N N . ARG A 1 192 ? -11.521 -30.921 -0.816 1.00 10.67 264 ARG A N 1
ATOM 1447 C CA . ARG A 1 192 ? -10.434 -30.493 -1.698 1.00 10.99 264 ARG A CA 1
ATOM 1448 C C . ARG A 1 192 ? -10.672 -29.063 -2.165 1.00 11.45 264 ARG A C 1
ATOM 1449 O O . ARG A 1 192 ? -11.767 -28.723 -2.618 1.00 13.98 264 ARG A O 1
ATOM 1457 N N . ILE A 1 193 ? -9.645 -28.227 -2.057 1.00 10.97 265 ILE A N 1
ATOM 1458 C CA . ILE A 1 193 ? -9.745 -26.842 -2.527 1.00 11.38 265 ILE A CA 1
ATOM 1459 C C . ILE A 1 193 ? -8.806 -26.546 -3.702 1.00 11.91 265 ILE A C 1
ATOM 1460 O O . ILE A 1 193 ? -8.667 -25.386 -4.100 1.00 13.28 265 ILE A O 1
ATOM 1465 N N . ASN A 1 194 ? -8.216 -27.598 -4.283 1.00 12.36 266 ASN A N 1
ATOM 1466 C CA . ASN A 1 194 ? -7.428 -27.486 -5.515 1.00 12.83 266 ASN A CA 1
ATOM 1467 C C . ASN A 1 194 ? -8.194 -28.025 -6.724 1.00 13.16 266 ASN A C 1
ATOM 1468 O O . ASN A 1 194 ? -7.601 -28.291 -7.769 1.00 14.49 266 ASN A O 1
ATOM 1473 N N . SER A 1 195 ? -9.509 -28.192 -6.585 1.00 12.86 267 SER A N 1
ATOM 1474 C CA . SER A 1 195 ? -10.370 -28.471 -7.734 1.00 13.80 267 SER A CA 1
ATOM 1475 C C . SER A 1 195 ? -10.350 -27.280 -8.688 1.00 13.28 267 SER A C 1
ATOM 1476 O O . SER A 1 195 ? -10.035 -26.158 -8.289 1.00 13.31 267 SER A O 1
ATOM 1479 N N . LYS A 1 196 ? -10.712 -27.515 -9.947 1.00 13.55 268 LYS A N 1
ATOM 1480 C CA . LYS A 1 196 ? -10.812 -26.414 -10.902 1.00 14.47 268 LYS A CA 1
ATOM 1481 C C . LYS A 1 196 ? -11.792 -25.351 -10.393 1.00 13.49 268 LYS A C 1
ATOM 1482 O O . LYS A 1 196 ? -11.510 -24.152 -10.475 1.00 14.30 268 LYS A O 1
ATOM 1488 N N . ARG A 1 197 ? -12.916 -25.794 -9.834 1.00 12.95 269 ARG A N 1
ATOM 1489 C CA . ARG A 1 197 ? -13.929 -24.887 -9.309 1.00 12.98 269 ARG A CA 1
ATOM 1490 C C . ARG A 1 197 ? -13.398 -23.999 -8.180 1.00 12.17 269 ARG A C 1
ATOM 1491 O O . ARG A 1 197 ? -13.611 -22.781 -8.178 1.00 12.42 269 ARG A O 1
ATOM 1499 N N . MET A 1 198 ? -12.732 -24.604 -7.207 1.00 11.97 270 MET A N 1
ATOM 1500 C CA . MET A 1 198 ? -12.218 -23.840 -6.071 1.00 11.83 270 MET A CA 1
ATOM 1501 C C . MET A 1 198 ? -11.027 -22.967 -6.442 1.00 11.14 270 MET A C 1
ATOM 1502 O O . MET A 1 198 ? -10.918 -21.845 -5.932 1.00 11.85 270 MET A O 1
ATOM 1507 N N . MET A 1 199 ? -10.153 -23.438 -7.324 1.00 12.23 271 MET A N 1
ATOM 1508 C CA . MET A 1 199 ? -9.050 -22.582 -7.764 1.00 13.11 271 MET A CA 1
ATOM 1509 C C . MET A 1 199 ? -9.583 -21.348 -8.496 1.00 12.82 271 MET A C 1
ATOM 1510 O O . MET A 1 199 ? -9.111 -20.224 -8.276 1.00 13.46 271 MET A O 1
ATOM 1515 N N . ASN A 1 200 ? -10.603 -21.557 -9.321 1.00 12.98 272 ASN A N 1
ATOM 1516 C CA . ASN A 1 200 ? -11.242 -20.469 -10.027 1.00 13.39 272 ASN A CA 1
ATOM 1517 C C . ASN A 1 200 ? -11.932 -19.502 -9.065 1.00 12.64 272 ASN A C 1
ATOM 1518 O O . ASN A 1 200 ? -11.838 -18.284 -9.237 1.00 12.70 272 ASN A O 1
ATOM 1523 N N . ALA A 1 201 ? -12.605 -20.041 -8.055 1.00 12.07 273 ALA A N 1
ATOM 1524 C CA . ALA A 1 201 ? -13.288 -19.206 -7.063 1.00 11.90 273 ALA A CA 1
ATOM 1525 C C . ALA A 1 201 ? -12.304 -18.321 -6.297 1.00 11.12 273 ALA A C 1
ATOM 1526 O O . ALA A 1 201 ? -12.553 -17.148 -6.076 1.00 11.17 273 ALA A O 1
ATOM 1528 N N . ILE A 1 202 ? -11.163 -18.888 -5.919 1.00 10.88 274 ILE A N 1
ATOM 1529 C CA . ILE A 1 202 ? -10.142 -18.120 -5.216 1.00 10.94 274 ILE A CA 1
ATOM 1530 C C . ILE A 1 202 ? -9.601 -17.024 -6.141 1.00 10.92 274 ILE A C 1
ATOM 1531 O O . ILE A 1 202 ? -9.439 -15.875 -5.724 1.00 10.84 274 ILE A O 1
ATOM 1536 N N . LYS A 1 203 ? -9.310 -1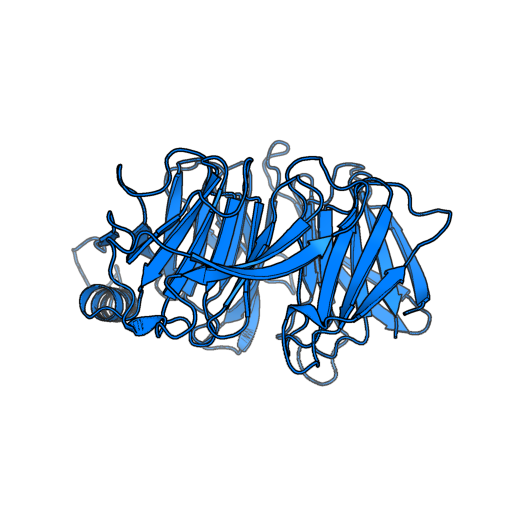7.375 -7.387 1.00 11.58 275 LYS A N 1
ATOM 1537 C CA . LYS A 1 203 ? -8.867 -16.379 -8.369 1.00 12.35 275 LYS A CA 1
ATOM 1538 C C . LYS A 1 203 ? -9.881 -15.239 -8.508 1.00 11.79 275 LYS A C 1
ATOM 1539 O O . LYS A 1 203 ? -9.512 -14.060 -8.476 1.00 12.53 275 LYS A O 1
ATOM 1545 N N . GLU A 1 204 ? -11.151 -15.594 -8.656 1.00 11.67 276 GLU A N 1
ATOM 1546 C CA . GLU A 1 204 ? -12.199 -14.590 -8.774 1.00 11.85 276 GLU A CA 1
ATOM 1547 C C . GLU A 1 204 ? -12.312 -13.730 -7.518 1.00 11.08 276 GLU A C 1
ATOM 1548 O O . GLU A 1 204 ? -12.539 -12.531 -7.620 1.00 11.95 276 GLU A O 1
ATOM 1554 N N . SER A 1 205 ? -12.097 -14.320 -6.344 1.00 10.38 277 SER A N 1
ATOM 1555 C CA . SER A 1 205 ? -12.150 -13.534 -5.108 1.00 10.68 277 SER A CA 1
ATOM 1556 C C . SER A 1 205 ? -11.084 -12.433 -5.108 1.00 10.61 277 SER A C 1
ATOM 1557 O O . SER A 1 205 ? -11.333 -11.335 -4.625 1.00 11.89 277 SER A O 1
ATOM 1560 N N . TYR A 1 206 ? -9.911 -12.719 -5.658 1.00 10.77 278 TYR A N 1
ATOM 1561 C CA . TYR A 1 206 ? -8.862 -11.695 -5.777 1.00 11.88 278 TYR A CA 1
ATOM 1562 C C . TYR A 1 206 ? -9.143 -10.611 -6.808 1.00 13.16 278 TYR A C 1
ATOM 1563 O O . TYR A 1 206 ? -8.659 -9.487 -6.679 1.00 15.26 278 TYR A O 1
ATOM 1572 N N . ASP A 1 207 ? -9.937 -10.950 -7.819 1.00 13.49 279 ASP A N 1
ATOM 1573 C CA . ASP A 1 207 ? -10.314 -10.005 -8.869 1.00 14.82 279 ASP A CA 1
ATOM 1574 C C . ASP A 1 207 ? -11.526 -9.156 -8.498 1.00 15.38 279 ASP A C 1
ATOM 1575 O O . ASP A 1 207 ? -11.894 -8.274 -9.259 1.00 19.54 279 ASP A O 1
ATOM 1580 N N . TYR A 1 208 ? -12.139 -9.400 -7.341 1.00 14.01 280 TYR A N 1
ATOM 1581 C CA . TYR A 1 208 ? -13.346 -8.687 -6.946 1.00 13.36 280 TYR A CA 1
ATOM 1582 C C . TYR A 1 208 ? -13.053 -7.377 -6.223 1.00 14.25 280 TYR A C 1
ATOM 1583 O O . TYR A 1 208 ? -12.369 -7.353 -5.192 1.00 16.27 280 TYR A O 1
ATOM 1592 N N . ASN A 1 209 ? -13.587 -6.290 -6.768 1.00 15.83 281 ASN A N 1
ATOM 1593 C CA . ASN A 1 209 ? -13.528 -4.982 -6.121 1.00 17.12 281 ASN A CA 1
ATOM 1594 C C . ASN A 1 209 ? -14.918 -4.370 -6.235 1.00 16.82 281 ASN A C 1
ATOM 1595 O O . ASN A 1 209 ? -15.327 -4.034 -7.343 1.00 17.47 281 ASN A O 1
ATOM 1600 N N . PRO A 1 210 ? -15.651 -4.245 -5.107 1.00 17.77 282 PRO A N 1
ATOM 1601 C CA . PRO A 1 210 ? -17.046 -3.800 -5.210 1.00 18.14 282 PRO A CA 1
ATOM 1602 C C . PRO A 1 210 ? -17.191 -2.375 -5.735 1.00 18.76 282 PRO A C 1
ATOM 1603 O O . PRO A 1 210 ? -18.236 -2.039 -6.264 1.00 21.46 282 PRO A O 1
ATOM 1607 N N . ASN A 1 211 ? -16.140 -1.567 -5.618 1.00 17.40 283 ASN A N 1
ATOM 1608 C CA . ASN A 1 211 ? -16.145 -0.207 -6.163 1.00 21.17 283 ASN A CA 1
ATOM 1609 C C . ASN A 1 211 ? -16.029 -0.138 -7.690 1.00 20.90 283 ASN A C 1
ATOM 1610 O O . ASN A 1 211 ? -16.278 0.918 -8.263 1.00 26.00 283 ASN A O 1
ATOM 1615 N N . LYS A 1 212 ? -15.667 -1.246 -8.341 1.00 20.25 284 LYS A N 1
ATOM 1616 C CA . LYS A 1 212 ? -15.446 -1.298 -9.788 1.00 20.68 284 LYS A CA 1
ATOM 1617 C C . LYS A 1 212 ? -16.441 -2.194 -10.540 1.00 18.81 284 LYS A C 1
ATOM 1618 O O . LYS A 1 212 ? -16.263 -2.490 -11.722 1.00 22.09 284 LYS A O 1
ATOM 1624 N N . THR A 1 213 ? -17.494 -2.628 -9.858 1.00 16.10 285 THR A N 1
ATOM 1625 C CA . THR A 1 213 ? -18.480 -3.512 -10.477 1.00 15.83 285 THR A CA 1
ATOM 1626 C C . THR A 1 213 ? -19.845 -3.330 -9.840 1.00 14.97 285 THR A C 1
ATOM 1627 O O . THR A 1 213 ? -19.957 -2.687 -8.808 1.00 17.11 285 THR A O 1
ATOM 1631 N N . ASN A 1 214 ? -20.862 -3.921 -10.465 1.00 14.14 286 ASN A N 1
ATOM 1632 C CA . ASN A 1 214 ? -22.236 -3.896 -9.946 1.00 14.12 286 ASN A CA 1
ATOM 1633 C C . ASN A 1 214 ? -22.630 -5.193 -9.234 1.00 13.96 286 ASN A C 1
ATOM 1634 O O . ASN A 1 214 ? -23.568 -5.208 -8.446 1.00 15.98 286 ASN A O 1
ATOM 1639 N N . ARG A 1 215 ? -21.923 -6.278 -9.517 1.00 13.31 287 ARG A N 1
ATOM 1640 C CA . ARG A 1 215 ? -22.284 -7.589 -8.990 1.00 12.86 287 ARG A CA 1
ATOM 1641 C C . ARG A 1 215 ? -21.889 -7.733 -7.534 1.00 12.46 287 ARG A C 1
ATOM 1642 O O . ARG A 1 215 ? -20.863 -7.195 -7.123 1.00 12.42 287 ARG A O 1
ATOM 1650 N N . PRO A 1 216 ? -22.671 -8.496 -6.750 1.00 12.76 288 PRO A N 1
ATOM 1651 C CA . PRO A 1 216 ? -22.159 -9.013 -5.486 1.00 13.06 288 PRO A CA 1
ATOM 1652 C C . PRO A 1 216 ? -21.153 -10.112 -5.805 1.00 11.98 288 PRO A C 1
ATOM 1653 O O . PRO A 1 216 ? -21.190 -10.670 -6.907 1.00 13.48 288 PRO A O 1
ATOM 1657 N N . PHE A 1 217 ? -20.279 -10.445 -4.859 1.00 11.70 289 PHE A N 1
ATOM 1658 C CA . PHE A 1 217 ? -19.399 -11.583 -5.040 1.00 11.59 289 PHE A CA 1
ATOM 1659 C C . PHE A 1 217 ? -20.166 -12.870 -4.724 1.00 12.17 289 PHE A C 1
ATOM 1660 O O . PHE A 1 217 ? -20.761 -12.989 -3.647 1.00 15.36 289 PHE A O 1
ATOM 1668 N N . ILE A 1 218 ? -20.147 -13.822 -5.658 1.00 12.66 290 ILE A N 1
ATOM 1669 C CA . ILE A 1 218 ? -20.865 -15.090 -5.490 1.00 13.32 290 ILE A CA 1
ATOM 1670 C C . ILE A 1 218 ? -19.960 -16.078 -4.748 1.00 12.39 290 ILE A C 1
ATOM 1671 O O . ILE A 1 218 ? -18.862 -16.356 -5.207 1.00 13.99 290 ILE A O 1
ATOM 1676 N N . SER A 1 219 ? -20.426 -16.610 -3.622 1.00 11.75 291 SER A N 1
ATOM 1677 C CA . SER A 1 219 ? -19.705 -17.665 -2.892 1.00 11.90 291 SER A CA 1
ATOM 1678 C C . SER A 1 219 ? -20.051 -19.039 -3.439 1.00 12.06 291 SER A C 1
ATOM 1679 O O . SER A 1 219 ? -21.203 -19.283 -3.784 1.00 14.20 291 SER A O 1
ATOM 1682 N N . GLN A 1 220 ? -19.080 -19.945 -3.469 1.00 11.29 292 GLN A N 1
ATOM 1683 C CA . GLN A 1 220 ? -19.371 -21.322 -3.855 1.00 12.17 292 GLN A CA 1
ATOM 1684 C C . GLN A 1 220 ? -20.127 -22.019 -2.732 1.00 12.31 292 GLN A C 1
ATOM 1685 O O . GLN A 1 220 ? -19.834 -21.815 -1.556 1.00 15.23 292 GLN A O 1
ATOM 1691 N N . LYS A 1 221 ? -21.103 -22.848 -3.089 1.00 13.46 293 LYS A N 1
ATOM 1692 C CA . LYS A 1 221 ? -21.674 -23.769 -2.100 1.00 14.52 293 LYS A CA 1
ATOM 1693 C C . LYS A 1 221 ? -21.126 -25.148 -2.421 1.00 13.33 293 LYS A C 1
ATOM 1694 O O . LYS A 1 221 ? -21.396 -25.724 -3.471 1.00 14.92 293 LYS A O 1
ATOM 1700 N N . ILE A 1 222 ? -20.292 -25.647 -1.515 1.00 11.68 294 ILE A N 1
ATOM 1701 C CA . ILE A 1 222 ? -19.661 -26.941 -1.650 1.00 12.04 294 ILE A CA 1
ATOM 1702 C C . ILE A 1 222 ? -20.408 -27.891 -0.724 1.00 11.78 294 ILE A C 1
ATOM 1703 O O . ILE A 1 222 ? -20.324 -27.792 0.498 1.00 12.16 294 ILE A O 1
ATOM 1708 N N . HIS A 1 223 ? -21.164 -28.805 -1.321 1.00 11.16 295 HIS A N 1
ATOM 1709 C CA . HIS A 1 223 ? -22.109 -29.633 -0.574 1.00 11.36 295 HIS A CA 1
ATOM 1710 C C . HIS A 1 223 ? -21.736 -31.104 -0.479 1.00 11.51 295 HIS A C 1
ATOM 1711 O O . HIS A 1 223 ? -22.510 -31.897 0.056 1.00 12.39 295 HIS A O 1
ATOM 1718 N N . PHE A 1 224 ? -20.558 -31.467 -0.971 1.00 11.36 296 PHE A N 1
ATOM 1719 C CA . PHE A 1 224 ? -20.135 -32.867 -0.990 1.00 11.52 296 PHE A CA 1
ATOM 1720 C C . PHE A 1 224 ? -18.676 -32.972 -0.616 1.00 11.92 296 PHE A C 1
ATOM 1721 O O . PHE A 1 224 ? -17.811 -32.549 -1.389 1.00 14.39 296 PHE A O 1
ATOM 1729 N N . PRO A 1 225 ? -18.393 -33.559 0.562 1.00 11.54 297 PRO A N 1
ATOM 1730 C CA . PRO A 1 225 ? -17.003 -33.840 0.889 1.00 12.19 297 PRO A CA 1
ATOM 1731 C C . PRO A 1 225 ? -16.405 -34.882 -0.049 1.00 11.83 297 PRO A C 1
ATOM 1732 O O . PRO A 1 225 ? -17.119 -35.725 -0.604 1.00 13.99 297 PRO A O 1
ATOM 1736 N N . ASP A 1 226 ? -15.093 -34.805 -0.194 1.00 10.99 298 ASP A N 1
ATOM 1737 C CA . ASP A 1 226 ? -14.309 -35.762 -0.986 1.00 11.86 298 ASP A CA 1
ATOM 1738 C C . ASP A 1 226 ? -13.979 -37.075 -0.272 1.00 12.71 298 ASP A C 1
ATOM 1739 O O . ASP A 1 226 ? -13.481 -38.006 -0.899 1.00 14.24 298 ASP A O 1
ATOM 1744 N N . PHE A 1 227 ? -14.284 -37.136 1.023 1.00 12.21 299 PHE A N 1
ATOM 1745 C CA . PHE A 1 227 ? -14.162 -38.338 1.835 1.00 11.86 299 PHE A CA 1
ATOM 1746 C C . PHE A 1 227 ? -14.874 -38.043 3.146 1.00 10.62 299 PHE A C 1
ATOM 1747 O O . PHE A 1 227 ? -14.864 -36.907 3.616 1.00 11.29 299 PHE A O 1
ATOM 1755 N N . SER A 1 228 ? -15.445 -39.066 3.769 1.00 10.98 300 SER A N 1
ATOM 1756 C CA . SER A 1 228 ? -16.023 -38.925 5.099 1.00 11.29 300 SER A CA 1
ATOM 1757 C C . SER A 1 228 ? -15.889 -40.231 5.857 1.00 11.88 300 SER A C 1
ATOM 1758 O O . SER A 1 228 ? -16.050 -41.303 5.268 1.00 12.77 300 SER A O 1
ATOM 1761 N N . THR A 1 229 ? -15.593 -40.143 7.156 1.00 11.97 301 THR A N 1
ATOM 1762 C CA . THR A 1 229 ? -15.600 -41.333 8.016 1.00 10.11 301 THR A CA 1
ATOM 1763 C C . THR A 1 229 ? -16.167 -41.003 9.384 1.00 11.51 301 THR A C 1
ATOM 1764 O O . THR A 1 229 ? -15.958 -39.902 9.902 1.00 12.60 301 THR A O 1
ATOM 1768 N N . ARG A 1 230 ? -16.852 -41.985 9.965 1.00 12.20 302 ARG A N 1
ATOM 1769 C CA . ARG A 1 230 ? -17.237 -41.959 11.379 1.00 13.76 302 ARG A CA 1
ATOM 1770 C C . ARG A 1 230 ? -16.637 -43.167 12.093 1.00 13.33 302 ARG A C 1
ATOM 1771 O O . ARG A 1 230 ? -17.075 -43.514 13.184 1.00 15.76 302 ARG A O 1
ATOM 1779 N N . ASP A 1 231 ? -15.589 -43.748 11.509 1.00 12.33 303 ASP A N 1
ATOM 1780 C CA . ASP A 1 231 ? -15.023 -45.013 11.992 0.50 7.99 303 ASP A CA 1
ATOM 1781 C C . ASP A 1 231 ? -13.779 -44.856 12.862 1.00 11.86 303 ASP A C 1
ATOM 1782 O O . ASP A 1 231 ? -13.203 -45.852 13.264 1.00 17.53 303 ASP A O 1
ATOM 1787 N N . ILE A 1 232 ? -13.365 -43.626 13.152 1.00 12.29 304 ILE A N 1
ATOM 1788 C CA . ILE A 1 232 ? -12.150 -43.404 13.937 1.00 11.66 304 ILE A CA 1
ATOM 1789 C C . ILE A 1 232 ? -12.427 -43.274 15.436 1.00 11.87 304 ILE A C 1
ATOM 1790 O O . ILE A 1 232 ? -11.732 -43.883 16.264 1.00 14.28 304 ILE A O 1
ATOM 1795 N N . HIS A 1 233 ? -13.427 -42.465 15.770 1.00 12.22 305 HIS A N 1
ATOM 1796 C CA . HIS A 1 233 ? -13.795 -42.144 17.147 1.00 12.71 305 HIS A CA 1
ATOM 1797 C C . HIS A 1 233 ? -15.270 -42.458 17.353 1.00 13.84 305 HIS A C 1
ATOM 1798 O O . HIS A 1 233 ? -16.025 -42.599 16.399 1.00 15.11 305 HIS A O 1
ATOM 1805 N N . ARG A 1 234 ? -15.674 -42.531 18.614 1.00 13.47 306 ARG A N 1
ATOM 1806 C CA . ARG A 1 234 ? -17.064 -42.820 18.990 1.00 14.69 306 ARG A CA 1
ATOM 1807 C C . ARG A 1 234 ? -17.700 -41.687 19.806 1.00 14.55 306 ARG A C 1
ATOM 1808 O O . ARG A 1 234 ? -18.633 -41.903 20.567 1.00 16.13 306 ARG A O 1
ATOM 1816 N N . ASN A 1 235 ? -17.194 -40.469 19.642 1.00 14.12 307 ASN A N 1
ATOM 1817 C CA . ASN A 1 235 ? -17.742 -39.301 20.342 1.00 14.49 307 ASN A CA 1
ATOM 1818 C C . ASN A 1 235 ? -17.312 -38.052 19.563 1.00 13.04 307 ASN A C 1
ATOM 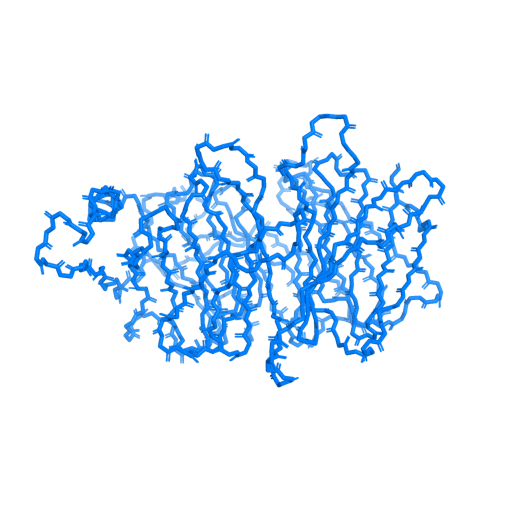1819 O O . ASN A 1 235 ? -16.740 -38.171 18.475 1.00 13.13 307 ASN A O 1
ATOM 1824 N N . TYR A 1 236 ? -17.578 -36.872 20.119 1.00 12.91 308 TYR A N 1
ATOM 1825 C CA . TYR A 1 236 ? -17.248 -35.608 19.457 1.00 12.65 308 TYR A CA 1
ATOM 1826 C C . TYR A 1 236 ? -15.777 -35.577 19.079 1.00 12.11 308 TYR A C 1
ATOM 1827 O O . TYR A 1 236 ? -14.921 -35.812 19.927 1.00 12.70 308 TYR A O 1
ATOM 1836 N N . VAL A 1 237 ? -15.488 -35.248 17.822 1.00 11.38 309 VAL A N 1
ATOM 1837 C CA . VAL A 1 237 ? -14.104 -35.157 17.356 1.00 10.72 309 VAL A CA 1
ATOM 1838 C C . VAL A 1 237 ? -13.725 -33.683 17.440 1.00 10.77 309 VAL A C 1
ATOM 1839 O O . VAL A 1 237 ? -14.260 -32.851 16.697 1.00 11.58 309 VAL A O 1
ATOM 1843 N N . ASP A 1 238 ? -12.823 -33.353 18.365 1.00 11.02 310 ASP A N 1
ATOM 1844 C CA . ASP A 1 238 ? -12.596 -31.954 18.728 1.00 10.80 310 ASP A CA 1
ATOM 1845 C C . ASP A 1 238 ? -11.254 -31.366 18.325 1.00 11.39 310 ASP A C 1
ATOM 1846 O O . ASP A 1 238 ? -11.025 -30.192 18.589 1.00 12.87 310 ASP A O 1
ATOM 1851 N N . CYS A 1 239 ? -10.417 -32.134 17.627 1.00 10.92 311 CYS A N 1
ATOM 1852 C CA . CYS A 1 239 ? -9.141 -31.601 17.136 1.00 10.22 311 CYS A CA 1
ATOM 1853 C C . CYS A 1 239 ? -8.626 -32.499 16.013 1.00 9.86 311 CYS A C 1
ATOM 1854 O O . CYS A 1 239 ? -8.670 -33.734 16.137 1.00 10.70 311 CYS A O 1
ATOM 1857 N N . VAL A 1 240 ? -8.126 -31.882 14.942 1.00 10.20 312 VAL A N 1
ATOM 1858 C CA . VAL A 1 240 ? -7.585 -32.593 13.790 1.00 9.97 312 VAL A CA 1
ATOM 1859 C C . VAL A 1 240 ? -6.372 -31.851 13.244 1.00 10.93 312 VAL A C 1
ATOM 1860 O O . VAL A 1 240 ? -6.359 -30.619 13.208 1.00 11.80 312 VAL A O 1
ATOM 1864 N N . ARG A 1 241 ? -5.372 -32.601 12.794 1.00 11.03 313 ARG A N 1
ATOM 1865 C CA . ARG A 1 241 ? -4.203 -32.035 12.134 1.00 11.42 313 ARG A CA 1
ATOM 1866 C C . ARG A 1 241 ? -3.669 -33.033 11.120 1.00 11.01 313 ARG A C 1
ATOM 1867 O O . ARG A 1 241 ? -3.621 -34.231 11.380 1.00 13.18 313 ARG A O 1
ATOM 1875 N N . TRP A 1 242 ? -3.262 -32.544 9.962 1.00 10.51 314 TRP A N 1
ATOM 1876 C CA . TRP A 1 242 ? -2.527 -33.357 8.998 1.00 10.90 314 TRP A CA 1
ATOM 1877 C C . TRP A 1 242 ? -1.116 -33.592 9.505 1.00 11.50 314 TRP A C 1
ATOM 1878 O O . TRP A 1 242 ? -0.495 -32.693 10.087 1.00 13.19 314 TRP A O 1
ATOM 1889 N N . LEU A 1 243 ? -0.608 -34.786 9.231 1.00 12.16 315 LEU A N 1
ATOM 1890 C CA . LEU A 1 243 ? 0.803 -35.110 9.424 1.00 13.32 315 LEU A CA 1
ATOM 1891 C C . LEU A 1 243 ? 1.250 -35.704 8.094 1.00 13.69 315 LEU A C 1
ATOM 1892 O O . LEU A 1 243 ? 1.140 -36.910 7.863 1.00 13.85 315 LEU A O 1
ATOM 1897 N N . GLY A 1 244 ? 1.693 -34.830 7.192 1.00 13.70 316 GLY A N 1
ATOM 1898 C CA . GLY A 1 244 ? 1.886 -35.226 5.799 1.00 13.99 316 GLY A CA 1
ATOM 1899 C C . GLY A 1 244 ? 0.561 -35.647 5.164 1.00 14.01 316 GLY A C 1
ATOM 1900 O O . GLY A 1 244 ? -0.397 -34.874 5.162 1.00 15.83 316 GLY A O 1
ATOM 1901 N N . ASP A 1 245 ? 0.508 -36.878 4.654 1.00 13.42 317 ASP A N 1
ATOM 1902 C CA . ASP A 1 245 ? -0.714 -37.447 4.065 1.00 14.58 317 ASP A CA 1
ATOM 1903 C C . ASP A 1 245 ? -1.574 -38.186 5.095 1.00 13.62 317 ASP A C 1
ATOM 1904 O O . ASP A 1 245 ? -2.660 -38.663 4.763 1.00 14.59 317 ASP A O 1
ATOM 1909 N N . LEU A 1 246 ? -1.083 -38.293 6.331 1.00 12.18 318 LEU A N 1
ATOM 1910 C CA . LEU A 1 246 ? -1.814 -38.928 7.420 1.00 12.09 318 LEU A CA 1
ATOM 1911 C C . LEU A 1 246 ? -2.567 -37.881 8.214 1.00 11.14 318 LEU A C 1
ATOM 1912 O O . LEU A 1 246 ? -2.323 -36.679 8.072 1.00 11.50 318 LEU A O 1
ATOM 1917 N N . ILE A 1 247 ? -3.470 -38.349 9.065 1.00 11.05 319 ILE A N 1
ATOM 1918 C CA . ILE A 1 247 ? -4.256 -37.499 9.947 1.00 10.86 319 ILE A CA 1
ATOM 1919 C C . ILE A 1 247 ? -4.023 -37.895 11.395 1.00 10.06 319 ILE A C 1
ATOM 1920 O O . ILE A 1 247 ? -3.941 -39.077 11.726 1.00 11.09 319 ILE A O 1
ATOM 1925 N N . LEU A 1 248 ? -3.912 -36.888 12.257 1.00 10.14 320 LEU A N 1
ATOM 1926 C CA . LEU A 1 248 ? -4.014 -37.042 13.699 1.00 10.35 320 LEU A CA 1
ATOM 1927 C C . LEU A 1 248 ? -5.325 -36.438 14.145 1.00 9.60 320 LEU A C 1
ATOM 1928 O O . LEU A 1 248 ? -5.613 -35.292 13.789 1.00 10.91 320 LEU A O 1
ATOM 1933 N N . SER A 1 249 ? -6.118 -37.180 14.911 1.00 9.54 321 SER A N 1
ATOM 1934 C CA . SER A 1 249 ? -7.365 -36.632 15.419 1.00 9.43 321 SER A CA 1
ATOM 1935 C C . SER A 1 249 ? -7.663 -37.198 16.791 1.00 9.28 321 SER A C 1
ATOM 1936 O O . SER A 1 249 ? -7.179 -38.278 17.143 1.00 10.46 321 SER A O 1
ATOM 1939 N N . LYS A 1 250 ? -8.459 -36.471 17.573 1.00 8.75 322 LYS A N 1
ATOM 1940 C CA . LYS A 1 250 ? -8.877 -36.945 18.880 1.00 10.27 322 LYS A CA 1
ATOM 1941 C C . LYS A 1 250 ? -10.329 -36.648 19.152 1.00 10.30 322 LYS A C 1
ATOM 1942 O O . LYS A 1 250 ? -10.933 -35.758 18.552 1.00 11.05 322 LYS A O 1
ATOM 1948 N N . SER A 1 251 ? -10.851 -37.444 20.068 1.00 10.72 323 SER A N 1
ATOM 1949 C CA . SER A 1 251 ? -12.127 -37.240 20.696 1.00 11.68 323 SER A CA 1
ATOM 1950 C C . SER A 1 251 ? -11.868 -37.168 22.208 1.00 11.84 323 SER A C 1
ATOM 1951 O O . SER A 1 251 ? -10.780 -36.757 22.632 1.00 12.33 323 SER A O 1
ATOM 1954 N N . CYS A 1 252 ? -12.868 -37.528 23.009 1.00 12.14 324 CYS A N 1
ATOM 1955 C CA . CYS A 1 252 ? -12.761 -37.496 24.467 1.00 12.15 324 CYS A CA 1
ATOM 1956 C C . CYS A 1 252 ? -12.541 -38.898 25.039 1.00 13.25 324 CYS A C 1
ATOM 1957 O O . CYS A 1 252 ? -12.953 -39.180 26.162 1.00 14.37 324 CYS A O 1
ATOM 1960 N N . GLU A 1 253 ? -11.815 -39.738 24.299 1.00 13.11 325 GLU A N 1
ATOM 1961 C CA . GLU A 1 253 ? -11.640 -41.146 24.635 1.00 13.09 325 GLU A CA 1
ATOM 1962 C C . GLU A 1 253 ? -10.198 -41.463 25.034 1.00 12.15 325 GLU A C 1
ATOM 1963 O O . GLU A 1 253 ? -9.774 -42.617 24.996 1.00 13.10 325 GLU A O 1
ATOM 1969 N N . ASN A 1 254 ? -9.466 -40.434 25.472 1.00 11.79 326 ASN A N 1
ATOM 1970 C CA . ASN A 1 254 ? -8.095 -40.556 25.968 1.00 11.29 326 ASN A CA 1
ATOM 1971 C C . ASN A 1 254 ? -7.131 -41.085 24.904 1.00 11.11 326 ASN A C 1
ATOM 1972 O O . ASN A 1 254 ? -6.194 -41.833 25.211 1.00 12.12 326 ASN A O 1
ATOM 1977 N N . ALA A 1 255 ? -7.346 -40.648 23.663 1.00 11.05 327 ALA A N 1
ATOM 1978 C CA . ALA A 1 255 ? -6.527 -41.088 22.537 1.00 10.96 327 ALA A CA 1
ATOM 1979 C C . ALA A 1 255 ? -6.461 -40.076 21.415 1.00 10.26 327 ALA A C 1
ATOM 1980 O O . ALA A 1 255 ? -7.485 -39.504 21.024 1.00 11.21 327 ALA A O 1
ATOM 1982 N N . ILE A 1 256 ? -5.256 -39.926 20.868 1.00 9.92 328 ILE A N 1
ATOM 1983 C CA . ILE A 1 256 ? -5.049 -39.316 19.556 1.00 9.76 328 ILE A CA 1
ATOM 1984 C C . ILE A 1 256 ? -4.785 -40.479 18.596 1.00 10.09 328 ILE A C 1
ATOM 1985 O O . ILE A 1 256 ? -3.873 -41.275 18.822 1.00 11.00 328 ILE A O 1
ATOM 1990 N N . VAL A 1 257 ? -5.598 -40.581 17.546 1.00 9.53 329 VAL A N 1
ATOM 1991 C CA . VAL A 1 257 ? -5.463 -41.654 16.549 1.00 7.92 329 VAL A CA 1
ATOM 1992 C C . VAL A 1 257 ? -4.733 -41.104 15.333 1.00 10.13 329 VAL A C 1
ATOM 1993 O O . VAL A 1 257 ? -5.055 -40.005 14.856 1.00 10.50 329 VAL A O 1
ATOM 1997 N N . CYS A 1 258 ? -3.765 -41.872 14.829 1.00 9.90 330 CYS A N 1
ATOM 1998 C CA . CYS A 1 258 ? -3.112 -41.573 13.566 1.00 10.74 330 CYS A CA 1
ATOM 1999 C C . CYS A 1 258 ? -3.668 -42.526 12.518 1.00 10.90 330 CYS A C 1
ATOM 2000 O O . CYS A 1 258 ? -3.569 -43.750 12.664 1.00 11.47 330 CYS A O 1
ATOM 2003 N N . TRP A 1 259 ? -4.259 -41.969 11.469 1.00 10.49 331 TRP A N 1
ATOM 2004 C CA . TRP A 1 259 ? -4.971 -42.764 10.476 1.00 10.16 331 TRP A CA 1
ATOM 2005 C C . TRP A 1 259 ? -4.883 -42.153 9.091 1.00 10.73 331 TRP A C 1
ATOM 2006 O O . TRP A 1 259 ? -4.418 -41.022 8.927 1.00 10.81 331 TRP A O 1
ATOM 2017 N N . LYS A 1 260 ? -5.341 -42.901 8.094 1.00 11.30 332 LYS A N 1
ATOM 2018 C CA . LYS A 1 260 ? -5.468 -42.381 6.741 1.00 12.06 332 LYS A CA 1
ATOM 2019 C C . LYS A 1 260 ? -6.720 -42.918 6.072 1.00 12.04 332 LYS A C 1
ATOM 2020 O O . LYS A 1 260 ? -7.168 -44.024 6.389 1.00 12.27 332 LYS A O 1
ATOM 2026 N N . PRO A 1 261 ? -7.275 -42.147 5.128 1.00 12.82 333 PRO A N 1
ATOM 2027 C CA . PRO A 1 261 ? -8.335 -42.687 4.299 1.00 13.00 333 PRO A CA 1
ATOM 2028 C C . PRO A 1 261 ? -7.846 -43.843 3.428 1.00 13.00 333 PRO A C 1
ATOM 2029 O O . PRO A 1 261 ? -6.701 -43.847 2.977 1.00 13.86 333 PRO A O 1
ATOM 2033 N N . GLY A 1 262 ? -8.734 -44.802 3.199 1.00 13.65 334 GLY A N 1
ATOM 2034 C CA . GLY A 1 262 ? -8.443 -45.931 2.336 1.00 14.47 334 GLY A CA 1
ATOM 2035 C C . GLY A 1 262 ? -7.605 -46.997 3.010 1.00 15.43 334 GLY A C 1
ATOM 2036 O O . GLY A 1 262 ? -7.448 -47.011 4.237 1.00 15.80 334 GLY A O 1
ATOM 2037 N N . LYS A 1 263 ? -7.105 -47.908 2.183 1.00 16.72 335 LYS A N 1
ATOM 2038 C CA . LYS A 1 263 ? -6.214 -48.976 2.602 1.00 17.24 335 LYS A CA 1
ATOM 2039 C C . LYS A 1 263 ? -4.774 -48.488 2.691 1.00 17.29 335 LYS A C 1
ATOM 2040 O O . LYS A 1 263 ? -4.455 -47.373 2.274 1.00 18.10 335 LYS A O 1
ATOM 2046 N N . MET A 1 264 ? -3.900 -49.323 3.240 1.00 18.66 336 MET A N 1
ATOM 2047 C CA . MET A 1 264 ? -2.531 -48.916 3.536 1.00 19.75 336 MET A CA 1
ATOM 2048 C C . MET A 1 264 ? -1.796 -48.242 2.379 1.00 20.35 336 MET A C 1
ATOM 2049 O O . MET A 1 264 ? -1.139 -47.223 2.582 1.00 23.72 336 MET A O 1
ATOM 2054 N N . GLU A 1 265 ? -1.904 -48.808 1.180 1.00 21.39 337 GLU A N 1
ATOM 2055 C CA . GLU A 1 265 ? -1.161 -48.301 0.023 1.00 23.57 337 GLU A CA 1
ATOM 2056 C C . GLU A 1 265 ? -1.939 -47.312 -0.864 1.00 23.60 337 GLU A C 1
ATOM 2057 O O . GLU A 1 265 ? -1.457 -46.937 -1.933 1.00 26.02 337 GLU A O 1
ATOM 2063 N N . ASP A 1 266 ? -3.116 -46.873 -0.420 1.00 20.24 338 ASP A N 1
ATOM 2064 C CA . ASP A 1 266 ? -3.927 -45.920 -1.188 1.00 20.43 338 ASP A CA 1
ATOM 2065 C C . ASP A 1 266 ? -3.393 -44.488 -1.058 1.00 19.86 338 ASP A C 1
ATOM 2066 O O . ASP A 1 266 ? -3.286 -43.955 0.049 1.00 20.44 338 ASP A O 1
ATOM 2071 N N . ASP A 1 267 ? -3.065 -43.885 -2.199 1.00 20.90 339 ASP A N 1
ATOM 2072 C CA . ASP A 1 267 ? -2.635 -42.484 -2.309 1.00 21.09 339 ASP A CA 1
ATOM 2073 C C . ASP A 1 267 ? -3.802 -41.575 -1.928 1.00 19.44 339 ASP A C 1
ATOM 2074 O O . ASP A 1 267 ? -4.906 -41.745 -2.445 1.00 19.35 339 ASP A O 1
ATOM 2079 N N . ILE A 1 268 ? -3.546 -40.609 -1.040 1.00 18.29 340 ILE A N 1
ATOM 2080 C CA . ILE A 1 268 ? -4.565 -39.633 -0.597 1.00 18.29 340 ILE A CA 1
ATOM 2081 C C . ILE A 1 268 ? -5.269 -38.916 -1.767 1.00 18.23 340 ILE A C 1
ATOM 2082 O O . ILE A 1 268 ? -6.463 -38.622 -1.690 1.00 18.85 340 ILE A O 1
ATOM 2087 N N . ASP A 1 269 ? -4.543 -38.647 -2.847 1.00 17.75 341 ASP A N 1
ATOM 2088 C CA . ASP A 1 269 ? -5.133 -37.916 -3.975 1.00 19.53 341 ASP A CA 1
ATOM 2089 C C . ASP A 1 269 ? -5.866 -38.794 -4.991 1.00 19.91 341 ASP A C 1
ATOM 2090 O O . ASP A 1 269 ? -6.443 -38.276 -5.943 1.00 24.13 341 ASP A O 1
ATOM 2095 N N . LYS A 1 270 ? -5.869 -40.109 -4.778 1.00 19.98 342 LYS A N 1
ATOM 2096 C CA . LYS A 1 270 ? -6.708 -41.027 -5.569 1.00 21.74 342 LYS A CA 1
ATOM 2097 C C . LYS A 1 270 ? -7.932 -41.534 -4.792 1.00 22.01 342 LYS A C 1
ATOM 2098 O O . LYS A 1 270 ? -8.746 -42.261 -5.349 1.00 25.48 342 LYS A O 1
ATOM 2104 N N . ILE A 1 271 ? -8.060 -41.124 -3.526 1.00 21.63 343 ILE A N 1
ATOM 2105 C CA . ILE A 1 271 ? -9.225 -41.442 -2.683 1.00 21.53 343 ILE A CA 1
ATOM 2106 C C . ILE A 1 271 ? -10.477 -40.839 -3.327 1.00 24.00 343 ILE A C 1
ATOM 2107 O O . ILE A 1 271 ? -10.486 -39.655 -3.664 1.00 24.76 343 ILE A O 1
ATOM 2112 N N . LYS A 1 272 ? -11.498 -41.674 -3.530 1.00 24.76 344 LYS A N 1
ATOM 2113 C CA . LYS A 1 272 ? -12.787 -41.245 -4.087 1.00 26.66 344 LYS A CA 1
ATOM 2114 C C . LYS A 1 272 ? -13.799 -40.965 -2.970 1.00 20.65 344 LYS A C 1
ATOM 2115 O O . LYS A 1 272 ? -13.679 -41.526 -1.880 1.00 18.55 344 LYS A O 1
ATOM 2121 N N . PRO A 1 273 ? -14.828 -40.136 -3.246 1.00 19.76 345 PRO A N 1
ATOM 2122 C CA . PRO A 1 273 ? -15.789 -39.806 -2.185 1.00 12.48 345 PRO A CA 1
ATOM 2123 C C . PRO A 1 273 ? -16.558 -40.965 -1.564 1.00 17.21 345 PRO A C 1
ATOM 2124 O O . PRO A 1 273 ? -16.969 -40.858 -0.416 1.00 20.03 345 PRO A O 1
ATOM 2128 N N . SER A 1 274 ? -16.716 -42.063 -2.304 1.00 18.54 346 SER A N 1
ATOM 2129 C CA . SER A 1 274 ? -17.361 -43.273 -1.807 1.00 20.89 346 SER A CA 1
ATOM 2130 C C . SER A 1 274 ? -16.464 -44.187 -0.968 1.00 19.45 346 SER A C 1
ATOM 2131 O O . SER A 1 274 ? -16.946 -45.196 -0.456 1.00 22.30 346 SER A O 1
ATOM 2134 N N . GLU A 1 275 ? -15.184 -43.845 -0.820 1.00 16.83 347 GLU A N 1
ATOM 2135 C CA . GLU A 1 275 ? -14.236 -44.700 -0.098 1.00 16.16 347 GLU A CA 1
ATOM 2136 C C . GLU A 1 275 ? -14.770 -45.060 1.286 1.00 16.04 347 GLU A C 1
ATOM 2137 O O . GLU A 1 275 ? -15.071 -44.177 2.089 1.00 16.82 347 GLU A O 1
ATOM 2143 N N . SER A 1 276 ? -14.860 -46.357 1.565 1.00 16.78 348 SER A N 1
ATOM 2144 C CA . SER A 1 276 ? -15.453 -46.854 2.808 1.00 17.05 348 SER A CA 1
ATOM 2145 C C . SER A 1 276 ? -14.440 -47.282 3.863 1.00 16.82 348 SER A C 1
ATOM 2146 O O . SER A 1 276 ? -14.833 -47.557 4.997 1.00 19.61 348 SER A O 1
ATOM 2149 N N . ASN A 1 277 ? -13.158 -47.351 3.498 1.00 15.67 349 ASN A N 1
ATOM 2150 C CA . ASN A 1 277 ? -12.124 -47.846 4.413 1.00 15.39 349 ASN A CA 1
ATOM 2151 C C . ASN A 1 277 ? -11.250 -46.755 4.992 1.00 14.48 349 ASN A C 1
ATOM 2152 O O . ASN A 1 277 ? -11.071 -45.693 4.401 1.00 14.15 349 ASN A O 1
ATOM 2157 N N . VAL A 1 278 ? -10.701 -47.072 6.156 1.00 13.69 350 VAL A N 1
ATOM 2158 C CA . VAL A 1 278 ? -9.634 -46.309 6.786 1.00 13.07 350 VAL A CA 1
ATOM 2159 C C . VAL A 1 278 ? -8.553 -47.284 7.250 1.00 12.79 350 VAL A C 1
ATOM 2160 O O . VAL A 1 278 ? -8.805 -48.476 7.416 1.00 14.41 350 VAL A O 1
ATOM 2164 N N . THR A 1 279 ? -7.354 -46.757 7.488 1.00 12.64 351 THR A N 1
ATOM 2165 C CA . THR A 1 279 ? -6.246 -47.538 8.025 1.00 12.86 351 THR A CA 1
ATOM 2166 C C . THR A 1 279 ? -5.729 -46.818 9.263 1.00 11.76 351 THR A C 1
ATOM 2167 O O . THR A 1 279 ? -5.448 -45.620 9.210 1.00 12.62 351 THR A O 1
ATOM 2171 N N . ILE A 1 280 ? -5.592 -47.553 10.365 1.00 12.25 352 ILE A N 1
ATOM 2172 C CA . ILE A 1 280 ? -5.074 -47.023 11.623 1.00 12.10 352 ILE A CA 1
ATOM 2173 C C . ILE A 1 280 ? -3.580 -47.319 11.709 1.00 11.87 352 ILE A C 1
ATOM 2174 O O . ILE A 1 280 ? -3.184 -48.489 11.732 1.00 12.95 352 ILE A O 1
ATOM 2179 N N . LEU A 1 281 ? -2.759 -46.265 11.755 1.00 11.60 353 LEU A N 1
ATOM 2180 C CA . LEU A 1 281 ? -1.306 -46.388 11.819 1.00 12.58 353 LEU A CA 1
ATOM 2181 C C . LEU A 1 281 ? -0.752 -46.346 13.235 1.00 11.87 353 LEU A C 1
ATOM 2182 O O . LEU A 1 281 ? 0.401 -46.682 13.449 1.00 14.26 353 LEU A O 1
ATOM 2187 N N . GLY A 1 282 ? -1.566 -45.936 14.194 1.00 11.43 354 GLY A N 1
ATOM 2188 C CA . GLY A 1 282 ? -1.137 -45.910 15.585 1.00 11.30 354 GLY A CA 1
ATOM 2189 C C . GLY A 1 282 ? -2.117 -45.143 16.414 1.00 10.22 354 GLY A C 1
ATOM 2190 O O . GLY A 1 282 ? -3.033 -44.495 15.881 1.00 10.80 354 GLY A O 1
ATOM 2191 N N . ARG A 1 283 ? -1.912 -45.193 17.719 1.00 10.43 355 ARG A N 1
ATOM 2192 C CA . ARG A 1 283 ? -2.736 -44.449 18.651 1.00 10.28 355 ARG A CA 1
ATOM 2193 C C . ARG A 1 283 ? -1.931 -44.103 19.878 1.00 10.25 355 ARG A C 1
ATOM 2194 O O . ARG A 1 283 ? -1.268 -44.980 20.459 1.00 12.32 355 ARG A O 1
ATOM 2202 N N . PHE A 1 284 ? -2.000 -42.824 20.257 1.00 10.36 356 PHE A N 1
ATOM 2203 C CA . PHE A 1 284 ? -1.294 -42.287 21.402 1.00 10.99 356 PHE A CA 1
ATOM 2204 C C . PHE A 1 284 ? -2.295 -42.128 22.527 1.00 10.99 356 PHE A C 1
ATOM 2205 O O . PHE A 1 284 ? -3.141 -41.230 22.484 1.00 11.17 356 PHE A O 1
ATOM 2213 N N . ASP A 1 285 ? -2.198 -43.005 23.528 1.00 11.92 357 ASP A N 1
ATOM 2214 C CA . ASP A 1 285 ? -3.087 -42.965 24.673 1.00 11.67 357 ASP A CA 1
ATOM 2215 C C . ASP A 1 285 ? -2.506 -42.093 25.786 1.00 11.02 357 ASP A C 1
ATOM 2216 O O . ASP A 1 285 ? -1.303 -41.855 25.849 1.00 11.63 357 ASP A O 1
ATOM 2221 N N . TYR A 1 286 ? -3.396 -41.624 26.647 1.00 10.75 358 TYR A N 1
ATOM 2222 C CA . TYR A 1 286 ? -3.047 -40.763 27.772 1.00 10.82 358 TYR A CA 1
ATOM 2223 C C . TYR A 1 286 ? -4.180 -40.911 28.789 1.00 11.32 358 TYR A C 1
ATOM 2224 O O . TYR A 1 286 ? -5.071 -41.754 28.610 1.00 12.69 358 TYR A O 1
ATOM 2233 N N . SER A 1 287 ? -4.139 -40.133 29.859 1.00 11.70 359 SER A N 1
ATOM 2234 C CA . SER A 1 287 ? -5.099 -40.293 30.955 1.00 12.31 359 SER A CA 1
ATOM 2235 C C . SER A 1 287 ? -5.810 -38.997 31.260 1.00 11.65 359 SER A C 1
ATOM 2236 O O . SER A 1 287 ? -5.284 -37.907 31.007 1.00 12.81 359 SER A O 1
ATOM 2239 N N . GLN A 1 288 ? -7.008 -39.120 31.823 1.00 12.00 360 GLN A N 1
ATOM 2240 C CA . GLN A 1 288 ? -7.730 -37.991 32.408 1.00 12.65 360 GLN A CA 1
ATOM 2241 C C . GLN A 1 288 ? -7.892 -36.822 31.441 1.00 12.81 360 GLN A C 1
ATOM 2242 O O . GLN A 1 288 ? -7.657 -35.666 31.780 1.00 13.37 360 GLN A O 1
ATOM 2248 N N . CYS A 1 289 ? -8.331 -37.147 30.235 1.00 13.17 361 CYS A N 1
ATOM 2249 C CA . CYS A 1 289 ? -8.643 -36.139 29.224 1.00 13.52 361 CYS A CA 1
ATOM 2250 C C . CYS A 1 289 ? -9.872 -36.606 28.472 1.00 14.55 361 CYS A C 1
ATOM 2251 O O . CYS A 1 289 ? -9.880 -36.704 27.231 1.00 17.28 361 CYS A O 1
ATOM 2254 N N . ASP A 1 290 ? -10.922 -36.878 29.237 1.00 15.01 362 ASP A N 1
ATOM 2255 C CA . ASP A 1 290 ? -12.143 -37.467 28.695 1.00 16.15 362 ASP A CA 1
ATOM 2256 C C . ASP A 1 290 ? -13.337 -36.511 28.759 1.00 15.71 362 ASP A C 1
ATOM 2257 O O . ASP A 1 290 ? -14.475 -36.913 28.576 1.00 18.73 362 ASP A O 1
ATOM 2262 N N . ILE A 1 291 ? -13.050 -35.235 28.979 1.00 15.42 363 ILE A N 1
ATOM 2263 C CA . ILE A 1 291 ? -14.026 -34.168 28.807 1.00 14.85 363 ILE A CA 1
ATOM 2264 C C . ILE A 1 291 ? -13.954 -33.625 27.379 1.00 13.47 363 ILE A C 1
ATOM 2265 O O . ILE A 1 291 ? -12.908 -33.684 26.727 1.00 14.71 363 ILE A O 1
ATOM 2270 N N . TRP A 1 292 ? -15.063 -33.085 26.896 1.00 12.97 364 TRP A N 1
ATOM 2271 C CA . TRP A 1 292 ? -15.084 -32.475 25.583 1.00 12.54 364 TRP A CA 1
ATOM 2272 C C . TRP A 1 292 ? -14.249 -31.193 25.540 1.00 12.34 364 TRP A C 1
ATOM 2273 O O . TRP A 1 292 ? -14.164 -30.461 26.532 1.00 13.26 364 TRP A O 1
ATOM 2284 N N . TYR A 1 293 ? -13.662 -30.932 24.367 1.00 12.11 365 TYR A N 1
ATOM 2285 C CA . TYR A 1 293 ? -13.115 -29.611 23.966 1.00 11.95 365 TYR A CA 1
ATOM 2286 C C . TYR A 1 293 ? -11.714 -29.383 24.534 1.00 11.29 365 TYR A C 1
ATOM 2287 O O . TYR A 1 293 ? -11.468 -28.455 25.310 1.00 12.23 365 TYR A O 1
ATOM 2296 N N . MET A 1 294 ? -10.789 -30.234 24.104 1.00 11.48 366 MET A N 1
ATOM 2297 C CA . MET A 1 294 ? -9.388 -30.180 24.528 1.00 11.39 366 MET A CA 1
ATOM 2298 C C . MET A 1 294 ? -8.531 -30.299 23.272 1.00 11.18 366 MET A C 1
ATOM 2299 O O . MET A 1 294 ? -8.656 -31.273 22.538 1.00 12.66 366 MET A O 1
ATOM 2304 N N . ARG A 1 295 ? -7.677 -29.313 23.016 1.00 10.62 367 ARG A N 1
ATOM 2305 C CA . ARG A 1 295 ? -6.921 -29.243 21.759 1.00 11.22 367 ARG A CA 1
ATOM 2306 C C . ARG A 1 295 ? -5.504 -29.740 21.916 1.00 11.52 367 ARG A C 1
ATOM 2307 O O . ARG A 1 295 ? -4.889 -29.476 22.943 1.00 14.00 367 ARG A O 1
ATOM 2315 N N . PHE A 1 296 ? -4.990 -30.422 20.890 1.00 10.72 368 PHE A N 1
ATOM 2316 C CA . PHE A 1 296 ? -3.563 -30.718 20.802 1.00 10.59 368 PHE A CA 1
ATOM 2317 C C . PHE A 1 296 ? -2.928 -29.766 19.799 1.00 10.56 368 PHE A C 1
ATOM 2318 O O . PHE A 1 296 ? -3.617 -29.176 18.965 1.00 11.81 368 PHE A O 1
ATOM 2326 N N . SER A 1 297 ? -1.610 -29.614 19.890 1.00 10.94 369 SER A N 1
ATOM 2327 C CA . SER A 1 297 ? -0.874 -28.700 19.007 1.00 11.30 369 SER A CA 1
ATOM 2328 C C . SER A 1 297 ? 0.438 -29.334 18.569 1.00 11.38 369 SER A C 1
ATOM 2329 O O . SER A 1 297 ? 0.936 -30.245 19.216 1.00 12.23 369 SER A O 1
ATOM 2332 N N . MET A 1 298 ? 0.978 -28.828 17.470 1.00 12.49 370 MET A N 1
ATOM 2333 C CA . MET A 1 298 ? 2.280 -29.264 16.969 1.00 12.52 370 MET A CA 1
ATOM 2334 C C . MET A 1 298 ? 3.204 -28.082 16.834 1.00 12.14 370 MET A C 1
ATOM 2335 O O . MET A 1 298 ? 2.762 -26.930 16.714 1.00 13.42 370 MET A O 1
ATOM 2340 N N . ASP A 1 299 ? 4.498 -28.358 16.818 1.00 11.78 371 ASP A N 1
ATOM 2341 C CA . ASP A 1 299 ? 5.481 -27.316 16.523 1.00 13.09 371 ASP A CA 1
ATOM 2342 C C . ASP A 1 299 ? 5.477 -27.005 15.023 1.00 12.02 371 ASP A C 1
ATOM 2343 O O . ASP A 1 299 ? 4.865 -27.710 14.219 1.00 12.25 371 ASP A O 1
ATOM 2348 N N . PHE A 1 300 ? 6.193 -25.953 14.649 1.00 12.55 372 PHE A N 1
ATOM 2349 C CA . PHE A 1 300 ? 6.251 -25.514 13.253 1.00 12.35 372 PHE A CA 1
ATOM 2350 C C . PHE A 1 300 ? 6.722 -26.616 12.294 1.00 11.84 372 PHE A C 1
ATOM 2351 O O . PHE A 1 300 ? 6.173 -26.781 11.210 1.00 12.62 372 PHE A O 1
ATOM 2359 N N . TRP A 1 301 ? 7.749 -27.355 12.695 1.00 11.91 373 TRP A N 1
ATOM 2360 C CA . TRP A 1 301 ? 8.322 -28.395 11.827 1.00 12.25 373 TRP A CA 1
ATOM 2361 C C . TRP A 1 301 ? 7.558 -29.717 11.857 1.00 12.16 373 TRP A C 1
ATOM 2362 O O . TRP A 1 301 ? 7.837 -30.603 11.051 1.00 13.64 373 TRP A O 1
ATOM 2373 N N . GLN A 1 302 ? 6.601 -29.843 12.779 1.00 11.82 374 GLN A N 1
ATOM 2374 C CA A GLN A 1 302 ? 5.833 -31.080 12.999 0.50 11.92 374 GLN A CA 1
ATOM 2375 C CA B GLN A 1 302 ? 5.856 -31.082 12.998 0.50 11.93 374 GLN A CA 1
ATOM 2376 C C . GLN A 1 302 ? 6.721 -32.236 13.479 1.00 11.63 374 GLN A C 1
ATOM 2377 O O . GLN A 1 302 ? 6.495 -33.409 13.148 1.00 12.89 374 GLN A O 1
ATOM 2388 N N . LYS A 1 303 ? 7.711 -31.881 14.284 1.00 12.14 375 LYS A N 1
ATOM 2389 C CA . LYS A 1 303 ? 8.538 -32.834 15.007 1.00 12.99 375 LYS A CA 1
ATOM 2390 C C . LYS A 1 303 ? 7.914 -33.298 16.320 1.00 13.00 375 LYS A C 1
ATOM 2391 O O . LYS A 1 303 ? 8.262 -34.359 16.826 1.00 14.78 375 LYS A O 1
ATOM 2397 N N . MET A 1 304 ? 7.017 -32.479 16.866 1.00 12.37 376 MET A N 1
ATOM 2398 C CA . MET A 1 304 ? 6.486 -32.694 18.199 1.00 14.01 376 MET A CA 1
ATOM 2399 C C . MET A 1 304 ? 4.990 -32.396 18.264 1.00 12.27 376 MET A C 1
ATOM 2400 O O . MET A 1 304 ? 4.476 -31.563 17.518 1.00 12.73 376 MET A O 1
ATOM 2405 N N . LEU A 1 305 ? 4.339 -33.052 19.216 1.00 11.46 377 LEU A N 1
ATOM 2406 C CA . LEU A 1 305 ? 2.907 -32.971 19.447 1.00 12.25 377 LEU A CA 1
ATOM 2407 C C . LEU A 1 305 ? 2.697 -32.749 20.946 1.00 10.97 377 LEU A C 1
ATOM 2408 O O . LEU A 1 305 ? 3.328 -33.439 21.735 1.00 12.03 377 LEU A O 1
ATOM 2413 N N . ALA A 1 306 ? 1.806 -31.835 21.345 1.00 10.74 378 ALA A N 1
ATOM 2414 C CA . ALA A 1 306 ? 1.506 -31.627 22.760 1.00 9.92 378 ALA A CA 1
ATOM 2415 C C . ALA A 1 306 ? 0.023 -31.605 23.036 1.00 11.15 378 ALA A C 1
ATOM 2416 O O . ALA A 1 306 ? -0.746 -31.077 22.243 1.00 11.78 378 ALA A O 1
ATOM 2418 N N . LEU A 1 307 ? -0.353 -32.152 24.188 1.00 10.55 379 LEU A N 1
ATOM 2419 C CA . LEU A 1 307 ? -1.739 -32.138 24.651 1.00 11.07 379 LEU A CA 1
ATOM 2420 C C . LEU A 1 307 ? -1.744 -32.010 26.168 1.00 10.98 379 LEU A C 1
ATOM 2421 O O . LEU A 1 307 ? -1.004 -32.708 26.851 1.00 11.99 379 LEU A O 1
ATOM 2426 N N . GLY A 1 308 ? -2.605 -31.149 26.693 1.00 11.12 380 GLY A N 1
ATOM 2427 C CA . GLY A 1 308 ? -2.846 -31.086 28.129 1.00 12.10 380 GLY A CA 1
ATOM 2428 C C . GLY A 1 308 ? -4.085 -31.860 28.513 1.00 12.12 380 G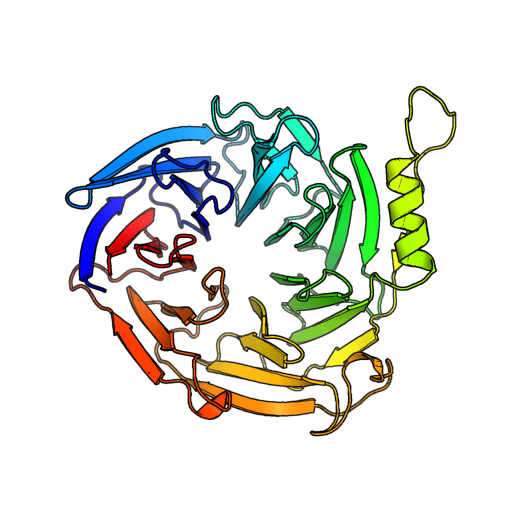LY A C 1
ATOM 2429 O O . GLY A 1 308 ? -4.986 -32.063 27.689 1.00 13.06 380 GLY A O 1
ATOM 2430 N N . ASN A 1 309 ? -4.141 -32.288 29.773 1.00 11.62 381 ASN A N 1
ATOM 2431 C CA . ASN A 1 309 ? -5.312 -33.019 30.259 1.00 11.96 381 ASN A CA 1
ATOM 2432 C C . ASN A 1 309 ? -6.133 -32.203 31.264 1.00 12.18 381 ASN A C 1
ATOM 2433 O O . ASN A 1 309 ? -5.840 -31.034 31.533 1.00 12.81 381 ASN A O 1
ATOM 2438 N N . GLN A 1 310 ? -7.181 -32.812 31.805 1.00 12.84 382 GLN A N 1
ATOM 2439 C CA . GLN A 1 310 ? -8.159 -32.070 32.596 1.00 13.85 382 GLN A CA 1
ATOM 2440 C C . GLN A 1 310 ? -7.722 -31.802 34.034 1.00 13.47 382 GLN A C 1
ATOM 2441 O O . GLN A 1 310 ? -8.432 -31.102 34.755 1.00 15.41 382 GLN A O 1
ATOM 2447 N N . VAL A 1 311 ? -6.551 -32.316 34.426 1.00 12.71 383 VAL A N 1
ATOM 2448 C CA . VAL A 1 311 ? -5.979 -32.085 35.755 1.00 13.84 383 VAL A CA 1
ATOM 2449 C C . VAL A 1 311 ? -4.571 -31.468 35.681 1.00 14.26 383 VAL A C 1
ATOM 2450 O O . VAL A 1 311 ? -3.793 -31.545 36.632 1.00 16.18 383 VAL A O 1
ATOM 2454 N N . GLY A 1 312 ? -4.242 -30.849 34.549 1.00 13.75 384 GLY A N 1
ATOM 2455 C CA . GLY A 1 312 ? -3.051 -30.011 34.456 1.00 14.19 384 GLY A CA 1
ATOM 2456 C C . GLY A 1 312 ? -1.755 -30.696 34.063 1.00 13.60 384 GLY A C 1
ATOM 2457 O O . GLY A 1 312 ? -0.688 -30.096 34.198 1.00 14.85 384 GLY A O 1
ATOM 2458 N N . LYS A 1 313 ? -1.843 -31.928 33.546 1.00 13.38 385 LYS A N 1
ATOM 2459 C CA . LYS A 1 313 ? -0.664 -32.662 33.074 1.00 12.87 385 LYS A CA 1
ATOM 2460 C C . LYS A 1 313 ? -0.496 -32.446 31.573 1.00 12.64 385 LYS A C 1
ATOM 2461 O O . LYS A 1 313 ? -1.486 -32.454 30.826 1.00 13.82 385 LYS A O 1
ATOM 2467 N N . LEU A 1 314 ? 0.754 -32.255 31.148 1.00 12.00 386 LEU A N 1
ATOM 2468 C CA . LEU A 1 314 ? 1.095 -32.150 29.727 1.00 12.16 386 LEU A CA 1
ATOM 2469 C C . LEU A 1 314 ? 1.722 -33.432 29.217 1.00 12.28 386 LEU A C 1
ATOM 2470 O O . LEU A 1 314 ? 2.583 -34.011 29.884 1.00 13.27 386 LEU A O 1
ATOM 2475 N N . TYR A 1 315 ? 1.300 -33.840 28.030 1.00 12.09 387 TYR A N 1
ATOM 2476 C CA . TYR A 1 315 ? 1.892 -34.942 27.277 1.00 9.03 387 TYR A CA 1
ATOM 2477 C C . TYR A 1 315 ? 2.540 -34.348 26.027 1.00 10.48 387 TYR A C 1
ATOM 2478 O O . TYR A 1 315 ? 1.932 -33.543 25.329 1.00 12.02 387 TYR A O 1
ATOM 2487 N N . VAL A 1 316 ? 3.781 -34.764 25.768 1.00 9.56 388 VAL A N 1
ATOM 2488 C CA . VAL A 1 316 ? 4.527 -34.313 24.606 1.00 12.04 388 VAL A CA 1
ATOM 2489 C C . VAL A 1 316 ? 5.065 -35.546 23.904 1.00 12.33 388 VAL A C 1
ATOM 2490 O O . VAL A 1 316 ? 5.713 -36.381 24.529 1.00 15.52 388 VAL A O 1
ATOM 2494 N N . TRP A 1 317 ? 4.778 -35.666 22.615 1.00 10.98 389 TRP A N 1
ATOM 2495 C CA . TRP A 1 317 ? 5.266 -36.786 21.817 1.00 10.44 389 TRP A CA 1
ATOM 2496 C C . TRP A 1 317 ? 6.274 -36.299 20.783 1.00 11.85 389 TRP A C 1
ATOM 2497 O O . TRP A 1 317 ? 6.039 -35.318 20.067 1.00 12.71 389 TRP A O 1
ATOM 2508 N N . ASP A 1 318 ? 7.396 -37.005 20.733 1.00 11.84 390 ASP A N 1
ATOM 2509 C CA . ASP A 1 318 ? 8.440 -36.828 19.730 1.00 12.37 390 ASP A CA 1
ATOM 2510 C C . ASP A 1 318 ? 8.053 -37.703 18.539 1.00 12.08 390 ASP A C 1
ATOM 2511 O O . ASP A 1 318 ? 8.013 -38.926 18.657 1.00 13.03 390 ASP A O 1
ATOM 2516 N N . LEU A 1 319 ? 7.749 -37.061 17.408 1.00 12.23 391 LEU A N 1
ATOM 2517 C CA . LEU A 1 319 ? 7.348 -37.734 16.181 1.00 13.31 391 LEU A CA 1
ATOM 2518 C C . LEU A 1 319 ? 8.496 -37.941 15.199 1.00 12.92 391 LEU A C 1
ATOM 2519 O O . LEU A 1 319 ? 8.264 -38.403 14.075 1.00 13.29 391 LEU A O 1
ATOM 2524 N N . GLU A 1 320 ? 9.726 -37.645 15.633 1.00 12.63 392 GLU A N 1
ATOM 2525 C CA . GLU A 1 320 ? 10.929 -37.841 14.808 1.00 14.11 392 GLU A CA 1
ATOM 2526 C C . GLU A 1 320 ? 11.408 -39.297 14.886 1.00 14.31 392 GLU A C 1
ATOM 2527 O O . GLU A 1 320 ? 12.480 -39.610 15.418 1.00 15.35 392 GLU A O 1
ATOM 2533 N N . VAL A 1 321 ? 10.560 -40.169 14.352 1.00 13.19 393 VAL A N 1
ATOM 2534 C CA . VAL A 1 321 ? 10.738 -41.618 14.361 1.00 13.22 393 VAL A CA 1
ATOM 2535 C C . VAL A 1 321 ? 10.201 -42.141 13.039 1.00 13.70 393 VAL A C 1
ATOM 2536 O O . VAL A 1 321 ? 9.484 -41.431 12.338 1.00 14.30 393 VAL A O 1
ATOM 2540 N N . GLU A 1 322 ? 10.528 -43.385 12.701 1.00 14.52 394 GLU A N 1
ATOM 2541 C CA . GLU A 1 322 ? 10.286 -43.895 11.345 1.00 16.82 394 GLU A CA 1
ATOM 2542 C C . GLU A 1 322 ? 8.818 -44.122 11.010 1.00 16.30 394 GLU A C 1
ATOM 2543 O O . GLU A 1 322 ? 8.456 -44.103 9.838 1.00 17.78 394 GLU A O 1
ATOM 2549 N N . ASP A 1 323 ? 7.992 -44.403 12.020 1.00 14.16 395 ASP A N 1
ATOM 2550 C CA . ASP A 1 323 ? 6.571 -44.682 11.804 1.00 14.46 395 ASP A CA 1
ATOM 2551 C C . ASP A 1 323 ? 5.788 -44.055 12.947 1.00 13.33 395 ASP A C 1
ATOM 2552 O O . ASP A 1 323 ? 6.334 -43.880 14.037 1.00 13.92 395 ASP A O 1
ATOM 2557 N N . PRO A 1 324 ? 4.512 -43.708 12.721 1.00 13.39 396 PRO A N 1
ATOM 2558 C CA . PRO A 1 324 ? 3.771 -42.992 13.761 1.00 13.48 396 PRO A CA 1
ATOM 2559 C C . PRO A 1 324 ? 3.703 -43.705 15.117 1.00 12.37 396 PRO A C 1
ATOM 2560 O O . PRO A 1 324 ? 3.835 -43.064 16.166 1.00 12.85 396 PRO A O 1
ATOM 2564 N N . HIS A 1 325 ? 3.538 -45.026 15.097 1.00 11.99 397 HIS A N 1
ATOM 2565 C CA . HIS A 1 325 ? 3.336 -45.775 16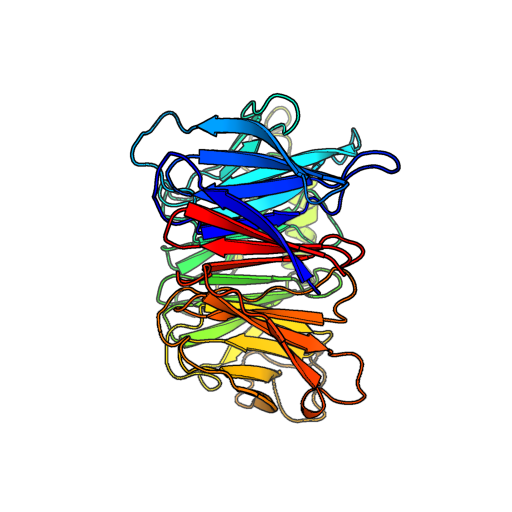.340 1.00 11.55 397 HIS A CA 1
ATOM 2566 C C . HIS A 1 325 ? 4.586 -45.865 17.226 1.00 10.92 397 HIS A C 1
ATOM 2567 O O . HIS A 1 325 ? 4.499 -46.311 18.368 1.00 12.27 397 HIS A O 1
ATOM 2574 N N . LYS A 1 326 ? 5.729 -45.405 16.709 1.00 10.98 398 LYS A N 1
ATOM 2575 C CA . LYS A 1 326 ? 6.988 -45.377 17.456 1.00 11.43 398 LYS A CA 1
ATOM 2576 C C . LYS A 1 326 ? 7.218 -44.055 18.197 1.00 10.79 398 LYS A C 1
ATOM 2577 O O . LYS A 1 326 ? 8.273 -43.857 18.794 1.00 12.53 398 LYS A O 1
ATOM 2583 N N . ALA A 1 327 ? 6.235 -43.153 18.170 1.00 10.68 399 ALA A N 1
ATOM 2584 C CA . ALA A 1 327 ? 6.366 -41.872 18.871 1.00 11.85 399 ALA A CA 1
ATOM 2585 C C . ALA A 1 327 ? 6.757 -42.054 20.334 1.00 11.38 399 ALA A C 1
ATOM 2586 O O . ALA A 1 327 ? 6.312 -42.990 21.001 1.00 12.47 399 ALA A O 1
ATOM 2588 N N . LYS A 1 328 ? 7.608 -41.157 20.818 1.00 11.53 400 LYS A N 1
ATOM 2589 C CA . LYS A 1 328 ? 8.174 -41.232 22.167 1.00 12.55 400 LYS A CA 1
ATOM 2590 C C . LYS A 1 328 ? 7.523 -40.162 23.031 1.00 12.06 400 LYS A C 1
ATOM 2591 O O . LYS A 1 328 ? 7.590 -38.979 22.708 1.00 12.78 400 LYS A O 1
ATOM 2597 N N . CYS A 1 329 ? 6.893 -40.582 24.126 1.00 11.62 401 CYS A N 1
ATOM 2598 C CA . CYS A 1 329 ? 6.131 -39.690 24.987 1.00 12.24 401 CYS A CA 1
ATOM 2599 C C . CYS A 1 329 ? 6.931 -39.248 26.201 1.00 13.58 401 CYS A C 1
ATOM 2600 O O . CYS A 1 329 ? 7.640 -40.055 26.822 1.00 15.22 401 CYS A O 1
ATOM 2603 N N . THR A 1 330 ? 6.811 -37.972 26.539 1.00 14.06 402 THR A N 1
ATOM 2604 C CA . THR A 1 330 ? 7.285 -37.464 27.813 1.00 15.93 402 THR A CA 1
ATOM 2605 C C . THR A 1 330 ? 6.152 -36.687 28.445 1.00 14.80 402 THR A C 1
ATOM 2606 O O . THR A 1 330 ? 5.267 -36.195 27.747 1.00 15.70 402 THR A O 1
ATOM 2610 N N . THR A 1 331 ? 6.183 -36.587 29.767 1.00 14.58 403 THR A N 1
ATOM 2611 C CA . THR A 1 331 ? 5.128 -35.915 30.506 1.00 14.92 403 THR A CA 1
ATOM 2612 C C . THR A 1 331 ? 5.700 -34.819 31.383 1.00 14.81 403 THR A C 1
ATOM 2613 O O . THR A 1 331 ? 6.825 -34.947 31.881 1.00 15.72 403 THR A O 1
ATOM 2617 N N . LEU A 1 332 ? 4.919 -33.753 31.545 1.00 14.02 404 LEU A N 1
ATOM 2618 C CA . LEU A 1 332 ? 5.332 -32.565 32.289 1.00 13.86 404 LEU A CA 1
ATOM 2619 C C . LEU A 1 332 ? 4.257 -32.211 33.303 1.00 14.06 404 LEU A C 1
ATOM 2620 O O . LEU A 1 332 ? 3.106 -31.982 32.935 1.00 13.96 404 LEU A O 1
ATOM 2625 N N . THR A 1 333 ? 4.637 -32.158 34.578 1.00 14.78 405 THR A N 1
ATOM 2626 C CA . THR A 1 333 ? 3.711 -31.789 35.645 1.00 15.52 405 THR A CA 1
ATOM 2627 C C . THR A 1 333 ? 4.349 -30.765 36.567 1.00 15.30 405 THR A C 1
ATOM 2628 O O . THR A 1 333 ? 5.568 -30.717 36.699 1.00 15.96 405 THR A O 1
ATOM 2632 N N . HIS A 1 334 ? 3.501 -29.959 37.195 1.00 16.96 406 HIS A N 1
ATOM 2633 C CA . HIS A 1 334 ? 3.904 -29.046 38.260 1.00 17.72 406 HIS A CA 1
ATOM 2634 C C . HIS A 1 334 ? 2.857 -29.152 39.362 1.00 17.99 406 HIS A C 1
ATOM 2635 O O . HIS A 1 334 ? 1.656 -29.200 39.079 1.00 18.16 406 HIS A O 1
ATOM 2642 N N . HIS A 1 335 ? 3.302 -29.167 40.619 1.00 19.01 407 HIS A N 1
ATOM 2643 C CA . HIS A 1 335 ? 2.382 -29.365 41.751 1.00 20.53 407 HIS A CA 1
ATOM 2644 C C . HIS A 1 335 ? 1.299 -28.280 41.917 1.00 20.32 407 HIS A C 1
ATOM 2645 O O . HIS A 1 335 ? 0.278 -28.529 42.554 1.00 23.38 407 HIS A O 1
ATOM 2652 N N . LYS A 1 336 ? 1.527 -27.096 41.347 1.00 19.19 408 LYS A N 1
ATOM 2653 C CA . LYS A 1 336 ? 0.561 -25.993 41.389 1.00 20.69 408 LYS A CA 1
ATOM 2654 C C . LYS A 1 336 ? -0.344 -25.913 40.152 1.00 18.40 408 LYS A C 1
ATOM 2655 O O . LYS A 1 336 ? -1.267 -25.094 40.122 1.00 18.90 408 LYS A O 1
ATOM 2661 N N . CYS A 1 337 ? -0.081 -26.746 39.143 1.00 17.70 409 CYS A N 1
ATOM 2662 C CA . CYS A 1 337 ? -0.849 -26.735 37.900 1.00 16.61 409 CYS A CA 1
ATOM 2663 C C . CYS A 1 337 ? -1.812 -27.912 37.918 1.00 16.04 409 CYS A C 1
ATOM 2664 O O . CYS A 1 337 ? -1.425 -29.052 37.605 1.00 17.56 409 CYS A O 1
ATOM 2667 N N . GLY A 1 338 ? -3.056 -27.634 38.300 1.00 15.53 410 GLY A N 1
ATOM 2668 C CA . GLY A 1 338 ? -4.088 -28.659 38.438 1.00 16.38 410 GLY A CA 1
ATOM 2669 C C . GLY A 1 338 ? -5.372 -28.447 37.660 1.00 15.72 410 GLY A C 1
ATOM 2670 O O . GLY A 1 338 ? -6.282 -29.274 37.758 1.00 17.01 410 GLY A O 1
ATOM 2671 N N . ALA A 1 339 ? -5.457 -27.362 36.885 1.00 16.16 411 ALA A N 1
ATOM 2672 C CA . ALA A 1 339 ? -6.666 -27.051 36.117 1.00 15.83 411 ALA A CA 1
ATOM 2673 C C . ALA A 1 339 ? -6.552 -27.621 34.706 1.00 15.44 411 ALA A C 1
ATOM 2674 O O . ALA A 1 339 ? -5.444 -27.887 34.217 1.00 16.33 411 ALA A O 1
ATOM 2676 N N . ALA A 1 340 ? -7.706 -27.782 34.059 1.00 14.10 412 ALA A N 1
ATOM 2677 C CA . ALA A 1 340 ? -7.765 -28.365 32.715 1.00 13.70 412 ALA A CA 1
ATOM 2678 C C . ALA A 1 340 ? -7.043 -27.471 31.707 1.00 12.74 412 ALA A C 1
ATOM 2679 O O . ALA A 1 340 ? -7.274 -26.269 31.661 1.00 13.41 412 ALA A O 1
ATOM 2681 N N . ILE A 1 341 ? -6.156 -28.072 30.924 1.00 11.93 413 ILE A N 1
ATOM 2682 C CA . ILE A 1 341 ? -5.381 -27.362 29.904 1.00 11.60 413 ILE A CA 1
ATOM 2683 C C . ILE A 1 341 ? -6.113 -27.484 28.567 1.00 11.55 413 ILE A C 1
ATOM 2684 O O . ILE A 1 341 ? -6.143 -28.563 27.966 1.00 12.91 413 ILE A O 1
ATOM 2689 N N . ARG A 1 342 ? -6.683 -26.377 28.099 1.00 11.41 414 ARG A N 1
ATOM 2690 C CA . ARG A 1 342 ? -7.513 -26.377 26.890 1.00 10.73 414 ARG A CA 1
ATOM 2691 C C . ARG A 1 342 ? -6.724 -26.327 25.587 1.00 9.99 414 ARG A C 1
ATOM 2692 O O . ARG A 1 342 ? -7.166 -26.891 24.579 1.00 11.12 414 ARG A O 1
ATOM 2700 N N . GLN A 1 343 ? -5.579 -25.650 25.597 1.00 10.33 415 GLN A N 1
ATOM 2701 C CA . GLN A 1 343 ? -4.714 -25.602 24.422 1.00 10.39 415 GLN A CA 1
ATOM 2702 C C . GLN A 1 343 ? -3.296 -25.279 24.857 1.00 10.52 415 GLN A C 1
ATOM 2703 O O . GLN A 1 343 ? -3.078 -24.682 25.918 1.00 10.96 415 GLN A O 1
ATOM 2709 N N . THR A 1 344 ? -2.351 -25.679 24.012 1.00 10.91 416 THR A N 1
ATOM 2710 C CA . THR A 1 344 ? -0.950 -25.384 24.146 1.00 11.47 416 THR A CA 1
ATOM 2711 C C . THR A 1 344 ? -0.445 -24.736 22.860 1.00 9.99 416 THR A C 1
ATOM 2712 O O . THR A 1 344 ? -1.066 -24.867 21.800 1.00 10.62 416 THR A O 1
ATOM 2716 N N . SER A 1 345 ? 0.719 -24.097 22.938 1.00 10.84 417 SER A N 1
ATOM 2717 C CA . SER A 1 345 ? 1.389 -23.561 21.743 1.00 10.41 417 SER A CA 1
ATOM 2718 C C . SER A 1 345 ? 2.890 -23.602 21.932 1.00 10.32 417 SER A C 1
ATOM 2719 O O . SER A 1 345 ? 3.392 -23.155 22.974 1.00 11.85 417 SER A O 1
ATOM 2722 N N . PHE A 1 346 ? 3.590 -24.127 20.933 1.00 11.13 418 PHE A N 1
ATOM 2723 C CA . PHE A 1 346 ? 5.032 -24.047 20.856 1.00 11.92 418 PHE A CA 1
ATOM 2724 C C . PHE A 1 346 ? 5.440 -22.759 20.163 1.00 11.83 418 PHE A C 1
ATOM 2725 O O . PHE A 1 346 ? 4.817 -22.345 19.183 1.00 12.55 418 PHE A O 1
ATOM 2733 N N . SER A 1 347 ? 6.537 -22.160 20.624 1.00 12.06 419 SER A N 1
ATOM 2734 C CA . SER A 1 347 ? 7.214 -21.138 19.847 1.00 12.43 419 SER A CA 1
ATOM 2735 C C . SER A 1 347 ? 7.716 -21.754 18.539 1.00 13.41 419 SER A C 1
ATOM 2736 O O . SER A 1 347 ? 7.848 -22.971 18.436 1.00 14.91 419 SER A O 1
ATOM 2739 N N . ARG A 1 348 ? 8.012 -20.912 17.552 1.00 14.68 420 ARG A N 1
ATOM 2740 C CA . ARG A 1 348 ? 8.416 -21.402 16.220 1.00 16.41 420 ARG A CA 1
ATOM 2741 C C . ARG A 1 348 ? 9.641 -22.315 16.273 1.00 20.15 420 ARG A C 1
ATOM 2742 O O . ARG A 1 348 ? 9.683 -23.316 15.561 1.00 23.80 420 ARG A O 1
ATOM 2750 N N . ASP A 1 349 ? 10.599 -21.984 17.141 1.00 21.87 421 ASP A N 1
ATOM 2751 C CA . ASP A 1 349 ? 11.811 -22.811 17.353 1.00 24.74 421 ASP A CA 1
ATOM 2752 C C . ASP A 1 349 ? 11.626 -23.965 18.367 1.00 22.52 421 ASP A C 1
ATOM 2753 O O . ASP A 1 349 ? 12.556 -24.729 18.639 1.00 26.86 421 ASP A O 1
ATOM 2758 N N . SER A 1 350 ? 10.426 -24.052 18.929 1.00 20.80 422 SER A N 1
ATOM 2759 C CA . SER A 1 350 ? 10.032 -25.003 19.954 1.00 22.61 422 SER A CA 1
ATOM 2760 C C . SER A 1 350 ? 10.865 -24.965 21.251 1.00 19.08 422 SER A C 1
ATOM 2761 O O . SER A 1 350 ? 10.872 -25.923 22.018 1.00 21.85 422 SER A O 1
ATOM 2764 N N . SER A 1 351 ? 11.491 -23.819 21.517 1.00 16.80 423 SER A N 1
ATOM 2765 C CA . SER A 1 351 ? 12.191 -23.592 22.776 1.00 16.77 423 SER A CA 1
ATOM 2766 C C . SER A 1 351 ? 11.246 -23.291 23.932 1.00 15.28 423 SER A C 1
ATOM 2767 O O . SER A 1 351 ? 11.639 -23.440 25.090 1.00 16.25 423 SER A O 1
ATOM 2770 N N . ILE A 1 352 ? 10.024 -22.842 23.620 1.00 13.39 424 ILE A N 1
ATOM 2771 C CA . ILE A 1 352 ? 9.026 -22.533 24.639 1.00 12.62 424 ILE A CA 1
ATOM 2772 C C . ILE A 1 352 ? 7.715 -23.241 24.314 1.00 12.53 424 ILE A C 1
ATOM 2773 O O . ILE A 1 352 ? 7.318 -23.306 23.153 1.00 13.28 424 ILE A O 1
ATOM 2778 N N . LEU A 1 353 ? 7.072 -23.765 25.356 1.00 12.36 425 LEU A N 1
ATOM 2779 C CA . LEU A 1 353 ? 5.737 -24.335 25.282 1.00 11.96 425 LEU A CA 1
ATOM 2780 C C . LEU A 1 353 ? 4.869 -23.617 26.308 1.00 12.10 425 LEU A C 1
ATOM 2781 O O . LEU A 1 353 ? 5.213 -23.570 27.493 1.00 13.20 425 LEU A O 1
ATOM 2786 N N . ILE A 1 354 ? 3.759 -23.035 25.845 1.00 11.92 426 ILE A N 1
ATOM 2787 C CA . ILE A 1 354 ? 2.790 -22.378 26.722 1.00 11.29 426 ILE A CA 1
ATOM 2788 C C . ILE A 1 354 ? 1.525 -23.223 26.800 1.00 10.49 426 ILE A C 1
ATOM 2789 O O . ILE A 1 354 ? 1.051 -23.711 25.771 1.00 12.54 426 ILE A O 1
ATOM 2794 N N . ALA A 1 355 ? 0.992 -23.374 28.010 1.00 10.74 427 ALA A N 1
ATOM 2795 C CA . ALA A 1 355 ? -0.279 -24.054 28.272 1.00 10.84 427 ALA A CA 1
ATOM 2796 C C . ALA A 1 355 ? -1.243 -23.085 28.932 1.00 10.44 427 ALA A C 1
ATOM 2797 O O . ALA A 1 355 ? -0.838 -22.347 29.822 1.00 11.75 427 ALA A O 1
ATOM 2799 N N . VAL A 1 356 ? -2.507 -23.097 28.517 1.00 9.91 428 VAL A N 1
ATOM 2800 C CA . VAL A 1 356 ? -3.532 -22.246 29.123 1.00 10.66 428 VAL A CA 1
ATOM 2801 C C . VAL A 1 356 ? -4.693 -23.085 29.646 1.00 10.86 428 VAL A C 1
ATOM 2802 O O . VAL A 1 356 ? -5.009 -24.131 29.079 1.00 11.53 428 VAL A O 1
ATOM 2806 N N . CYS A 1 357 ? -5.331 -22.585 30.697 1.00 11.65 429 CYS A N 1
ATOM 2807 C CA . CYS A 1 357 ? -6.194 -23.399 31.535 1.00 11.78 429 CYS A CA 1
ATOM 2808 C C . CYS A 1 357 ? -7.577 -22.831 31.830 1.00 12.16 429 CYS A C 1
ATOM 2809 O O . CYS A 1 357 ? -7.832 -21.633 31.676 1.00 12.83 429 CYS A O 1
ATOM 2812 N N . ASP A 1 358 ? -8.432 -23.714 32.344 1.00 12.89 430 ASP A N 1
ATOM 2813 C CA . ASP A 1 358 ? -9.807 -23.376 32.725 1.00 13.25 430 ASP A CA 1
ATOM 2814 C C . ASP A 1 358 ? -9.947 -22.351 33.842 1.00 14.33 430 ASP A C 1
ATOM 2815 O O . ASP A 1 358 ? -10.996 -21.714 33.950 1.00 15.60 430 ASP A O 1
ATOM 2820 N N . ASP A 1 359 ? -8.908 -22.198 34.661 1.00 13.58 431 ASP A N 1
ATOM 2821 C CA . ASP A 1 359 ? -8.911 -21.219 35.747 1.00 15.01 431 ASP A CA 1
ATOM 2822 C C . ASP A 1 359 ? -8.219 -19.904 35.359 1.00 14.99 431 ASP A C 1
ATOM 2823 O O . ASP A 1 359 ? -7.843 -19.131 36.235 1.00 16.56 431 ASP A O 1
ATOM 2828 N N . ALA A 1 360 ? -8.040 -19.671 34.054 1.00 13.72 432 ALA A N 1
ATOM 2829 C CA . ALA A 1 360 ? -7.404 -18.463 33.512 1.00 13.99 432 ALA A CA 1
ATOM 2830 C C . ALA A 1 360 ? -5.893 -18.422 33.716 1.00 13.55 432 ALA A C 1
ATOM 2831 O O . ALA A 1 360 ? -5.282 -17.374 33.509 1.00 13.62 432 ALA A O 1
ATOM 2833 N N . SER A 1 361 ? -5.284 -19.551 34.085 1.00 13.06 433 SER A N 1
ATOM 2834 C CA . SER A 1 361 ? -3.845 -19.610 34.281 1.00 12.93 433 SER A CA 1
ATOM 2835 C C . SER A 1 361 ? -3.101 -19.947 32.982 1.00 11.95 433 SER A C 1
ATOM 2836 O O . SER A 1 361 ? -3.646 -20.567 32.064 1.00 12.69 433 SER A O 1
ATOM 2839 N N . ILE A 1 362 ? -1.853 -19.488 32.957 1.00 11.37 434 ILE A N 1
ATOM 2840 C CA . ILE A 1 362 ? -0.922 -19.595 31.828 1.00 11.49 434 ILE A CA 1
ATOM 2841 C C . ILE A 1 362 ? 0.385 -20.145 32.382 1.00 11.41 434 ILE A C 1
ATOM 2842 O O . ILE A 1 362 ? 0.879 -19.621 33.380 1.00 12.47 434 ILE A O 1
ATOM 2847 N N . TRP A 1 363 ? 0.918 -21.184 31.742 1.00 11.42 435 TRP A N 1
ATOM 2848 C CA . TRP A 1 363 ? 2.098 -21.908 32.218 1.00 11.39 435 TRP A CA 1
ATOM 2849 C C . TRP A 1 363 ? 3.148 -21.893 31.132 1.00 11.08 435 TRP A C 1
ATOM 2850 O O . TRP A 1 363 ? 2.856 -22.244 29.987 1.00 12.57 435 TRP A O 1
ATOM 2861 N N . ARG A 1 364 ? 4.367 -21.493 31.482 1.00 11.42 436 ARG A N 1
ATOM 2862 C CA . ARG A 1 364 ? 5.476 -21.439 30.536 1.00 11.65 436 ARG A CA 1
ATOM 2863 C C . ARG A 1 364 ? 6.518 -22.497 30.859 1.00 11.73 436 ARG A C 1
ATOM 2864 O O . ARG A 1 364 ? 7.052 -22.533 31.976 1.00 13.24 436 ARG A O 1
ATOM 2872 N N . TRP A 1 365 ? 6.813 -23.305 29.845 1.00 11.89 437 TRP A N 1
ATOM 2873 C CA . TRP A 1 365 ? 7.832 -24.359 29.899 1.00 12.07 437 TRP A CA 1
ATOM 2874 C C . TRP A 1 365 ? 8.923 -24.055 28.877 1.00 12.39 437 TRP A C 1
ATOM 2875 O O . TRP A 1 365 ? 8.610 -23.839 27.710 1.00 13.03 437 TRP A O 1
ATOM 2886 N N . ASP A 1 366 ? 10.186 -24.036 29.313 1.00 13.26 438 ASP A N 1
ATOM 2887 C CA . ASP A 1 366 ? 11.314 -23.731 28.437 1.00 14.17 438 ASP A CA 1
ATOM 2888 C C . ASP A 1 366 ? 12.204 -24.955 28.297 1.00 15.57 438 ASP A C 1
ATOM 2889 O O . ASP A 1 366 ? 12.423 -25.683 29.269 1.00 16.63 438 ASP A O 1
ATOM 2894 N N . ARG A 1 367 ? 12.741 -25.131 27.091 1.00 17.48 439 ARG A N 1
ATOM 2895 C CA . ARG A 1 367 ? 13.662 -26.228 26.766 1.00 23.92 439 ARG A CA 1
ATOM 2896 C C . ARG A 1 367 ? 15.060 -25.756 27.088 1.00 28.43 439 ARG A C 1
ATOM 2897 O O . ARG A 1 367 ? 15.483 -24.730 26.575 1.00 41.33 439 ARG A O 1
#

GO terms:
  GO:0005515 protein binding (F, IPI)
  GO:0001222 transcription corepressor binding (F, IPI)
  GO:0008047 enzyme activator activity (F, IDA)
  GO:0035098 ESC/E(Z) complex (C, IDA)
  GO:0008047 enzyme activator activity (F, IMP)
  GO:0005654 nucleoplasm (C, TAS)
  GO:0042802 identical protein binding (F, IPI)
  GO:0005654 nucleoplasm (C, IDA)

Secondary structure (DSSP, 8-state):
-EEEEEEE-TT-S-EEEEEE-TTPPTTSPEEEEEEETTEEEEEEE-STT-EEEEEEEE-SSTT--EEEEEEEE-TTT--EEEEEEETT-EEEEE-TTT--EEEEEESSS--EEEEEE-SS-TTEEEEEETTS-EEEEETTTTEEEEEE-STTS-SS-EEEEEE-TTSSEEEEEETTS-EEEEES-SHHHHHHHHHHHH--GGG-SSPPPPEEE---SEEE-SS-SS---EEEEETTEEEEE-SSSEEEEEEESSTT--GGG--TT---EEEEEEEE-SS--SS---EEE-TTS-EEEEE-TTS-EEEEE--SSSGGG-EEEEE--TT--S-EEEEEE-TTSSEEEEEETTSEEEEEE-

CATH classification: 2.130.10.10

Sequence (358 aa):
FKCVNSLKEDHNQPLFGVQFNWHSKEGDPLVFATVGSNRVTLYECHSQGEIRLLQSYVDADADENFYTCAWTYDSNTSHPLLAVAGSRGIIRIINPITMQCIKHYVGHGNAINELKFHPRDPNLLLSVSKDHALRLWNIQTDTLVAIFGGVEGHRDEVLSADYDLLGEKIMSCGMDHSLKLWRINSKRMMNAIKESYDYNPNKTNRPFISQKIHFPDFSTRDIHRNYVDCVRWLGDLILSKSCENAIVCWKPGKMEDDIDKIKPSESNVTILGRFDYSQCDIWYMRFSMDFWQQKMLALGNQVGKLYVWDLEVEDPHKAKCTTLTHHKCGAAIRQTSFSRDSSILIAVCDDASIWRWDR

Solvent-accessible surface area: 15815 Å² total; per-residue (Å²): 65,124,38,45,54,46,52,121,9,113,25,96,85,42,0,50,1,0,52,9,12,78,71,36,92,185,81,84,49,50,20,0,0,1,0,0,19,19,39,0,3,6,5,31,10,41,75,172,4,68,16,104,116,80,85,36,35,85,5,108,48,89,125,1,51,0,59,6,2,11,21,2,73,45,51,121,74,50,101,25,22,0,0,0,0,0,38,86,2,19,2,26,1,0,38,19,136,60,8,104,43,89,60,105,16,73,32,140,33,60,10,10,17,13,3,46,30,24,60,168,27,20,10,3,0,1,3,2,2,109,45,72,10,0,17,0,16,0,8,76,26,78,5,34,0,0,44,1,8,32,114,82,1,5,150,51,31,0,14,2,0,9,9,11,127,91,6,58,9,0,0,0,0,0,23,18,46,2,1,18,0,1,44,4,65,45,195,118,1,118,69,2,28,114,62,0,82,97,23,62,80,139,175,47,160,106,93,35,122,37,38,135,21,65,141,13,34,2,43,10,148,102,22,8,205,44,44,0,8,8,2,63,2,36,44,83,37,0,0,0,0,0,13,76,39,9,0,9,0,0,28,0,0,125,101,159,52,72,8,82,162,13,142,90,98,44,91,56,38,22,91,32,12,144,14,80,17,58,95,0,79,63,110,91,0,31,10,19,10,2,72,160,38,92,9,0,0,0,0,1,43,67,4,62,2,12,8,7,50,20,116,40,154,60,26,117,88,21,127,63,83,67,20,91,63,166,146,11,52,22,8,1,33,13,1,6,1,0,110,97,8,36,10,0,0,0,0,0,41,53,0,5,0,17,10,13,24,152

Nearest PDB structures (foldseek):
  7msb-assembly1_A  TM=1.001E+00  e=5.663E-71  Homo sapiens
  6v3x-assembly1_A  TM=9.988E-01  e=9.227E-69  Homo sapiens
  3ijc-assembly1_A  TM=9.993E-01  e=9.962E-67  Homo sapiens
  7kxt-assembly2_B  TM=9.885E-01  e=6.601E-67  Homo sapiens
  5wuk-assembly1_A  TM=9.877E-01  e=9.102E-66  Homo sapiens

InterPro domains:
  IPR001680 WD40 repeat [PF00400] (181-219)
  IPR001680 WD40 repeat [PF00400] (233-263)
  IPR001680 WD40 repeat [PF00400] (401-438)
  IPR001680 WD40 repeat [PS50082] (186-228)
  IPR001680 WD40 repeat [PS50082] (232-273)
  IPR001680 WD40 repeat [SM00320] (81-125)
  IPR001680 WD40 repeat [SM00320] (131-176)
  IPR001680 WD40 repeat [SM00320] (179-219)
  IPR001680 WD40 repeat [SM00320] (222-264)
  IPR001680 WD40 repeat [SM00320] (295-332)
  IPR001680 WD40 repeat [SM00320] (397-438)
  IPR015943 WD40/YVTN repeat-like-containing domain superfamily [G3DSA:2.130.10.10] (74-441)
  IPR019775 WD40 repeat, conserved site [PS00678] (206-220)
  IPR036322 WD40-repeat-containing domain superfamily [SSF50978] (81-438)
  IPR051243 Polycomb group WD repeat-containing protein [PTHR10253] (59-440)

Organism: Homo sapiens (NCBI:txid9606)

B-factor: mean 17.86, std 10.07, range [7.92, 109.06]

Radius of gyration: 19.57 Å; Cα contacts (8 Å, |Δi|>4): 1009; chains: 1; bounding box: 42×49×53 Å